Protein AF-K0STN4-F1 (afdb_monomer)

Nearest PDB structures (foldseek):
  3okq-assembly1_A-2  TM=3.190E-01  e=1.806E+00  Saccharomyces cerevisiae

Sequence (347 aa):
MVSERSFIDNVYLEPIDVLTIHPSPPHRRQQRKKELKKNKTSRTKARDAQVAATKSLDEIKSEIAKLERRQNRSIDSTGSALDANDTKKLERLRKELKIVQAEAGKRKLLADQAQLERDRELISAQRTVEGVKQLNESKYSLVERFASVYYDPNLNPFGAPAPGQPRLYFADPDGRTTTMDSNLAIVPLRLRPKFDEERGITNEGTGSMGNKRRWDQREESTHPLFPPPPVPKREKPTSPPPKHESRVEQKAVKEAVKEEKKEIDLSKPPPLPAPSKSVLRAAKRGKKNSMVDIWASQDELVYEQAVGGGSMEGIFEQEATKEEHIPRWKRDRMKKSKQNVVDNGDV

Radius of gyration: 41.84 Å; Cα contacts (8 Å, |Δi|>4): 91; chains: 1; bounding box: 109×97×115 Å

pLDDT: mean 70.88, std 18.54, range [39.38, 98.0]

Mean predicted aligned error: 21.56 Å

Solvent-accessible surface area (backbone atoms only — not comparable to full-atom values): 22743 Å² total; per-residue (Å²): 143,83,85,85,79,84,80,78,83,80,76,79,75,72,81,78,76,74,76,74,75,67,71,53,74,68,56,53,53,52,49,53,52,53,52,52,49,51,52,51,51,49,54,50,50,52,50,52,50,48,48,47,71,72,52,56,73,62,60,48,51,51,51,48,51,51,53,52,54,50,34,53,52,33,38,76,74,70,72,40,78,62,54,77,63,54,51,53,49,47,55,48,46,56,51,51,46,53,50,33,51,54,50,52,49,49,54,48,53,52,51,52,47,54,48,53,52,51,52,51,49,52,57,56,25,62,74,34,75,64,35,40,49,52,52,47,46,69,72,48,36,70,64,58,49,64,65,33,59,54,65,27,66,86,74,24,75,80,62,58,71,58,91,89,58,79,82,71,58,45,65,47,99,85,70,48,74,42,70,63,58,77,86,73,58,90,63,59,81,90,52,42,66,63,56,50,60,77,63,66,72,63,92,69,91,66,83,86,72,79,76,73,56,81,78,79,68,72,68,92,72,86,68,81,82,72,79,79,77,82,76,76,79,80,75,77,82,78,80,81,79,84,82,80,83,80,84,77,87,81,82,85,86,88,81,90,77,91,69,87,78,71,86,73,67,80,90,52,80,80,80,78,78,79,79,51,75,66,56,58,56,50,62,75,62,75,56,91,75,65,73,73,73,61,72,64,62,63,64,58,56,54,48,60,66,74,73,59,87,64,87,76,85,68,85,74,83,69,83,68,77,81,70,75,84,74,55,70,73,60,55,58,51,56,54,55,60,58,57,65,60,68,79,74,73,85,129

InterPro domains:
  IPR019007 Wbp11/ELF5/Saf1, N-terminal domain [PF09429] (22-101)

Organism: Thalassiosira oceanica (NCBI:txid159749)

Secondary structure (DSSP, 8-state):
---------------------PPPHHHHHHHHHHHHHHHHHHHHHHHHHHHHHH--HHHHHHHHHHHHHHHHHHHHHHSPPPPHHHHHHHHHHHHHHHHHHHHHHHHHHHHHHHHHHHHHHHHHHHTSHHHHHHHHHHHS-HHHHHHSTTT-TTT-TT-PPPTTSPPPEEEPTTS-EEE--GGGS---TTTHHHHHHHTT--S----------GGG---------PPPPPPP--PPPP-PPPPP---------------------TTSPPPPPPPPHHHHHHHTTT-TTTTSSSTTTTHHHHHHHHH--------------------HHHHHHHHHHHHTTTTT---

Structure (mmCIF, N/CA/C/O backbone):
data_AF-K0STN4-F1
#
_entry.id   AF-K0STN4-F1
#
loop_
_atom_site.group_PDB
_atom_site.id
_atom_site.type_symbol
_atom_site.label_atom_id
_atom_site.label_alt_id
_atom_site.label_comp_id
_atom_site.label_asym_id
_atom_site.label_entity_id
_atom_site.label_seq_id
_atom_site.pdbx_PDB_ins_code
_atom_site.Cartn_x
_atom_site.Cartn_y
_atom_site.Cartn_z
_atom_site.occupancy
_atom_site.B_iso_or_equiv
_atom_site.auth_seq_id
_atom_site.auth_comp_id
_atom_site.auth_asym_id
_atom_site.auth_atom_id
_atom_site.pdbx_PDB_model_num
ATOM 1 N N . MET A 1 1 ? -57.645 69.162 -22.128 1.00 44.22 1 MET A N 1
ATOM 2 C CA . MET A 1 1 ? -57.220 67.970 -22.892 1.00 44.22 1 MET A CA 1
ATOM 3 C C . MET A 1 1 ? -55.812 68.224 -23.401 1.00 44.22 1 MET A C 1
ATOM 5 O O . MET A 1 1 ? -55.655 68.956 -24.366 1.00 44.22 1 MET A O 1
ATOM 9 N N . VAL A 1 2 ? -54.797 67.713 -22.705 1.00 40.00 2 VAL A N 1
ATOM 10 C CA . VAL A 1 2 ? -53.392 67.784 -23.131 1.00 40.00 2 VAL A CA 1
ATOM 11 C C . VAL A 1 2 ? -52.886 66.348 -23.139 1.00 40.00 2 VAL A C 1
ATOM 13 O O . VAL A 1 2 ? -52.979 65.661 -22.128 1.00 40.00 2 VAL A O 1
ATOM 16 N N . SER A 1 3 ? -52.474 65.879 -24.315 1.00 50.78 3 SER A N 1
ATOM 17 C CA . SER A 1 3 ? -51.982 64.522 -24.543 1.00 50.78 3 SER A CA 1
ATOM 18 C C . SER A 1 3 ? -50.464 64.538 -24.397 1.00 50.78 3 SER A C 1
ATOM 20 O O . SER A 1 3 ? -49.769 65.094 -25.247 1.00 50.78 3 SER A O 1
ATOM 22 N N . GLU A 1 4 ? -49.956 63.948 -23.320 1.00 56.88 4 GLU A N 1
ATOM 23 C CA . GLU A 1 4 ? -48.524 63.759 -23.094 1.00 56.88 4 GLU A CA 1
ATOM 24 C C . GLU A 1 4 ? -47.993 62.677 -24.045 1.00 56.88 4 GLU A C 1
ATOM 26 O O . GLU A 1 4 ? -48.403 61.517 -24.007 1.00 56.88 4 GLU A O 1
ATOM 31 N N . ARG A 1 5 ? -47.097 63.081 -24.950 1.00 56.28 5 ARG A N 1
ATOM 32 C CA . ARG A 1 5 ? -46.297 62.173 -25.775 1.00 56.28 5 ARG A CA 1
ATOM 33 C C . ARG A 1 5 ? -45.123 61.682 -24.933 1.00 56.28 5 ARG A C 1
ATOM 35 O O . ARG A 1 5 ? -44.226 62.457 -24.621 1.00 56.28 5 ARG A O 1
ATOM 42 N N . SER A 1 6 ? -45.127 60.395 -24.602 1.00 62.88 6 SER A N 1
ATOM 43 C CA . SER A 1 6 ? -44.002 59.692 -23.988 1.00 62.88 6 SER A CA 1
ATOM 44 C C . SER A 1 6 ? -42.804 59.669 -24.943 1.00 62.88 6 SER A C 1
ATOM 46 O O . SER A 1 6 ? -42.826 58.991 -25.974 1.00 62.88 6 SER A O 1
ATOM 48 N N . PHE A 1 7 ? -41.775 60.431 -24.589 1.00 57.56 7 PHE A N 1
ATOM 49 C CA . PHE A 1 7 ? -40.460 60.451 -25.217 1.00 57.56 7 PHE A CA 1
ATOM 50 C C . PHE A 1 7 ? -39.696 59.211 -24.727 1.00 57.56 7 PHE A C 1
ATOM 52 O O . PHE A 1 7 ? -39.258 59.154 -23.581 1.00 57.56 7 PHE A O 1
ATOM 59 N N . ILE A 1 8 ? -39.643 58.162 -25.550 1.00 60.78 8 ILE A N 1
ATOM 60 C CA . ILE A 1 8 ? -38.820 56.979 -25.278 1.00 60.78 8 ILE A CA 1
ATOM 61 C C . ILE A 1 8 ? -37.412 57.310 -25.771 1.00 60.78 8 ILE A C 1
ATOM 63 O O . ILE A 1 8 ? -37.149 57.281 -26.974 1.00 60.78 8 ILE A O 1
ATOM 67 N N . ASP A 1 9 ? -36.527 57.644 -24.835 1.00 54.38 9 ASP A N 1
ATOM 68 C CA . ASP A 1 9 ? -35.098 57.801 -25.087 1.00 54.38 9 ASP A CA 1
ATOM 69 C C . ASP A 1 9 ? -34.491 56.446 -25.478 1.00 54.38 9 ASP A C 1
ATOM 71 O O . ASP A 1 9 ? -34.175 55.595 -24.645 1.00 54.38 9 ASP A O 1
ATOM 75 N N . ASN A 1 10 ? -34.330 56.246 -26.787 1.00 54.00 10 ASN A N 1
ATOM 76 C CA . ASN A 1 10 ? -33.494 55.201 -27.368 1.00 54.00 10 ASN A CA 1
ATOM 77 C C . ASN A 1 10 ? -32.020 55.535 -27.096 1.00 54.00 10 ASN A C 1
ATOM 79 O O . ASN A 1 10 ? -31.326 56.117 -27.933 1.00 54.00 10 ASN A O 1
ATOM 83 N N . VAL A 1 11 ? -31.534 55.155 -25.916 1.00 62.97 11 VAL A N 1
ATOM 84 C CA . VAL A 1 11 ? -30.099 55.097 -25.630 1.00 62.97 11 VAL A CA 1
ATOM 85 C C . VAL A 1 11 ? -29.529 53.915 -26.411 1.00 62.97 11 VAL A C 1
ATOM 87 O O . VAL A 1 11 ? -29.607 52.763 -25.985 1.00 62.97 11 VAL A O 1
ATOM 90 N N . TYR A 1 12 ? -28.982 54.206 -27.591 1.00 56.56 12 TYR A N 1
ATOM 91 C CA . TYR A 1 12 ? -28.133 53.282 -28.334 1.00 56.56 12 TYR A CA 1
ATOM 92 C C . TYR A 1 12 ? -26.888 52.983 -27.487 1.00 56.56 12 TYR A C 1
ATOM 94 O O . TYR A 1 12 ? -25.913 53.731 -27.504 1.00 56.56 12 TYR A O 1
ATOM 102 N N . LEU A 1 13 ? -26.929 51.894 -26.716 1.00 61.69 13 LEU A N 1
ATOM 103 C CA . LEU A 1 13 ? -25.718 51.257 -26.214 1.00 61.69 13 LEU A CA 1
ATOM 104 C C . LEU A 1 13 ? -25.002 50.653 -27.419 1.00 61.69 13 LEU A C 1
ATOM 106 O O . LEU A 1 13 ? -25.392 49.593 -27.912 1.00 61.69 13 LEU A O 1
ATOM 110 N N . GLU A 1 14 ? -23.972 51.341 -27.912 1.00 63.69 14 GLU A N 1
ATOM 111 C CA . GLU A 1 14 ? -23.044 50.718 -28.846 1.00 63.69 14 GLU A CA 1
ATOM 112 C C . GLU A 1 14 ? -22.483 49.443 -28.198 1.00 63.69 14 GLU A C 1
ATOM 114 O O . GLU A 1 14 ? -22.073 49.474 -27.028 1.00 63.69 14 GLU A O 1
ATOM 119 N N . PRO A 1 15 ? -22.492 48.300 -28.907 1.00 67.19 15 PRO A N 1
ATOM 120 C CA . PRO A 1 15 ? -21.856 47.099 -28.411 1.00 67.19 15 PRO A CA 1
ATOM 121 C C . PRO A 1 15 ? -20.372 47.416 -28.265 1.00 67.19 15 PRO A C 1
ATOM 123 O O . PRO A 1 15 ? -19.661 47.600 -29.248 1.00 67.19 15 PRO A O 1
ATOM 126 N N . ILE A 1 16 ? -19.915 47.516 -27.017 1.00 62.41 16 ILE A N 1
ATOM 127 C CA . ILE A 1 16 ? -18.497 47.542 -26.694 1.00 62.41 16 ILE A CA 1
ATOM 128 C C . ILE A 1 16 ? -17.944 46.254 -27.289 1.00 62.41 16 ILE A C 1
ATOM 130 O O . ILE A 1 16 ? -18.170 45.172 -26.742 1.00 62.41 16 ILE A O 1
ATOM 134 N N . ASP A 1 17 ? -17.276 46.366 -28.435 1.00 57.97 17 ASP A N 1
ATOM 135 C CA . ASP A 1 17 ? -16.496 45.291 -29.017 1.00 57.97 17 ASP A CA 1
ATOM 136 C C . ASP A 1 17 ? -15.448 44.933 -27.973 1.00 57.97 17 ASP A C 1
ATOM 138 O O . ASP A 1 17 ? -14.405 45.578 -27.838 1.00 57.97 17 ASP A O 1
ATOM 142 N N . VAL A 1 18 ? -15.777 43.928 -27.159 1.00 61.47 18 VAL A N 1
ATOM 143 C CA . VAL A 1 18 ? -14.870 43.302 -26.213 1.00 61.47 18 VAL A CA 1
ATOM 144 C C . VAL A 1 18 ? -13.769 42.724 -27.083 1.00 61.47 18 VAL A C 1
ATOM 146 O O . VAL A 1 18 ? -13.878 41.598 -27.575 1.00 61.47 18 VAL A O 1
ATOM 149 N N . LEU A 1 19 ? -12.737 43.541 -27.324 1.00 56.62 19 LEU A N 1
ATOM 150 C CA . LEU A 1 19 ? -11.472 43.164 -27.924 1.00 56.62 19 LEU A CA 1
ATOM 151 C C . LEU A 1 19 ? -11.040 41.929 -27.163 1.00 56.62 19 LEU A C 1
ATOM 153 O O . LEU A 1 19 ? -10.543 41.988 -26.040 1.00 56.62 19 LEU A O 1
ATOM 157 N N . THR A 1 20 ? -11.344 40.781 -27.751 1.00 62.50 20 THR A N 1
ATOM 158 C CA . THR A 1 20 ? -11.053 39.488 -27.177 1.00 62.50 20 THR A CA 1
ATOM 159 C C . THR A 1 20 ? -9.556 39.383 -27.335 1.00 62.50 20 THR A C 1
ATOM 161 O O . THR A 1 20 ? -9.072 38.978 -28.390 1.00 62.50 20 THR A O 1
ATOM 164 N N . ILE A 1 21 ? -8.820 39.873 -26.332 1.00 64.06 21 ILE A N 1
ATOM 165 C CA . ILE A 1 21 ? -7.363 39.886 -26.298 1.00 64.06 21 ILE A CA 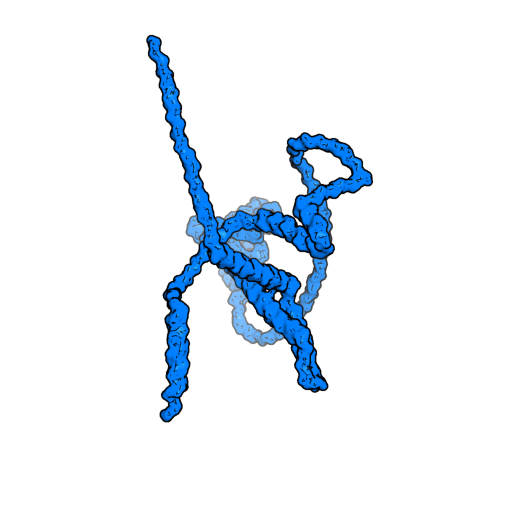1
ATOM 166 C C . ILE A 1 21 ? -6.953 38.427 -26.391 1.00 64.06 21 ILE A C 1
ATOM 168 O O . ILE A 1 21 ? -6.916 37.686 -25.408 1.00 64.06 21 ILE A O 1
ATOM 172 N N . HIS A 1 22 ? -6.726 37.973 -27.619 1.00 69.38 22 HIS A N 1
ATOM 173 C CA . HIS A 1 22 ? -6.305 36.624 -27.882 1.00 69.38 22 HIS A CA 1
ATOM 174 C C . HIS A 1 22 ? -4.972 36.468 -27.161 1.00 69.38 22 HIS A C 1
ATOM 176 O O . HIS A 1 22 ? -4.024 37.179 -27.505 1.00 69.38 22 HIS A O 1
ATOM 182 N N . PRO A 1 23 ? -4.877 35.573 -26.156 1.00 71.44 23 PRO A N 1
ATOM 183 C CA . PRO A 1 23 ? -3.662 35.449 -25.374 1.00 71.44 23 PRO A CA 1
ATOM 184 C C . PRO A 1 23 ? -2.523 35.217 -26.348 1.00 71.44 23 PRO A C 1
ATOM 186 O O . PRO A 1 23 ? -2.647 34.358 -27.237 1.00 71.44 23 PRO A O 1
ATOM 189 N N . SER A 1 24 ? -1.477 36.034 -26.208 1.00 74.38 24 SER A N 1
ATOM 190 C CA . SER A 1 24 ? -0.404 36.117 -27.188 1.00 74.38 24 SER A CA 1
ATOM 191 C C . SER A 1 24 ? 0.088 34.702 -27.536 1.00 74.38 24 SER A C 1
ATOM 193 O O . SER A 1 24 ? 0.157 33.830 -26.658 1.00 74.38 24 SER A O 1
ATOM 195 N N . PRO A 1 25 ? 0.421 34.415 -28.807 1.00 82.12 25 PRO A N 1
ATOM 196 C CA . PRO A 1 25 ? 0.903 33.102 -29.235 1.00 82.12 25 PRO A CA 1
ATOM 197 C C . PRO A 1 25 ? 1.933 32.421 -28.302 1.00 82.12 25 PRO A C 1
ATOM 199 O O . PRO A 1 25 ? 1.829 31.200 -28.118 1.00 82.12 25 PRO A O 1
ATOM 202 N N . PRO A 1 26 ? 2.888 33.129 -27.652 1.00 84.69 26 PRO A N 1
ATOM 203 C CA . PRO A 1 26 ? 3.772 32.503 -26.666 1.00 84.69 26 PRO A CA 1
ATOM 204 C C . PRO A 1 26 ? 3.050 32.022 -25.395 1.00 84.69 26 PRO A C 1
ATOM 206 O O . PRO A 1 26 ? 3.374 30.936 -24.908 1.00 84.69 26 PRO A O 1
ATOM 209 N N . HIS A 1 27 ? 2.046 32.746 -24.889 1.00 87.81 27 HIS A N 1
ATOM 210 C CA . HIS A 1 27 ? 1.271 32.342 -23.710 1.00 87.81 27 HIS A CA 1
ATOM 211 C C . HIS A 1 27 ? 0.526 31.020 -23.955 1.00 87.81 27 HIS A C 1
ATOM 213 O O . HIS A 1 27 ? 0.599 30.095 -23.145 1.00 87.81 27 HIS A O 1
ATOM 219 N N . ARG A 1 28 ? -0.078 30.856 -25.142 1.00 88.44 28 ARG A N 1
ATOM 220 C CA . ARG A 1 28 ? -0.745 29.600 -25.539 1.00 88.44 28 ARG A CA 1
ATOM 221 C C . ARG A 1 28 ? 0.222 28.416 -25.603 1.00 88.44 28 ARG A C 1
ATOM 223 O O . ARG A 1 28 ? -0.109 27.316 -25.163 1.00 88.44 28 ARG A O 1
ATOM 230 N N . ARG A 1 29 ? 1.439 28.616 -26.126 1.00 90.56 29 ARG A N 1
ATOM 231 C CA . ARG A 1 29 ? 2.474 27.562 -26.166 1.00 90.56 29 ARG A CA 1
ATOM 232 C C . ARG A 1 29 ? 2.922 27.159 -24.761 1.00 90.56 29 ARG A C 1
ATOM 234 O O . ARG A 1 29 ? 3.089 25.969 -24.490 1.00 90.56 29 ARG A O 1
ATOM 241 N N . GLN A 1 30 ? 3.093 28.128 -23.861 1.00 92.62 30 GLN A N 1
ATOM 242 C CA . GLN A 1 30 ? 3.439 27.859 -22.465 1.00 92.62 30 GLN A CA 1
ATOM 243 C C . GLN A 1 30 ? 2.327 27.095 -21.744 1.00 92.62 30 GLN A C 1
ATOM 245 O O . GLN A 1 30 ? 2.618 26.121 -21.048 1.00 92.62 30 GLN A O 1
ATOM 250 N N . GLN A 1 31 ? 1.068 27.478 -21.958 1.00 93.19 31 GLN A N 1
ATOM 251 C CA . GLN A 1 31 ? -0.088 26.783 -21.399 1.00 93.19 31 GLN A CA 1
ATOM 252 C C . GLN A 1 31 ? -0.164 25.331 -21.890 1.00 93.19 31 GLN A C 1
ATOM 254 O O . GLN A 1 31 ? -0.167 24.420 -21.065 1.00 93.19 31 GLN A O 1
ATOM 259 N N . ARG A 1 32 ? -0.055 25.089 -23.204 1.00 94.62 32 ARG A N 1
ATOM 260 C CA . ARG A 1 32 ? -0.010 23.725 -23.767 1.00 94.62 32 ARG A CA 1
ATOM 261 C C . ARG A 1 32 ? 1.122 22.884 -23.183 1.00 94.62 32 ARG A C 1
ATOM 263 O O . ARG A 1 32 ? 0.945 21.702 -22.907 1.00 94.62 32 ARG A O 1
ATOM 270 N N . LYS A 1 33 ? 2.300 23.476 -22.959 1.00 97.31 33 LYS A N 1
ATOM 271 C CA . LYS A 1 33 ? 3.428 22.774 -22.327 1.00 97.31 33 LYS A CA 1
ATOM 272 C C . LYS A 1 33 ? 3.129 22.415 -20.868 1.00 97.31 33 LYS A C 1
ATOM 274 O O . LYS A 1 33 ? 3.535 21.342 -20.425 1.00 97.31 33 LYS A O 1
ATOM 279 N N . LYS A 1 34 ? 2.446 23.289 -20.121 1.00 96.88 34 LYS A N 1
ATOM 280 C CA . LYS A 1 34 ? 1.995 23.008 -18.747 1.00 96.88 34 LYS A CA 1
ATOM 281 C C . LYS A 1 34 ? 0.956 21.884 -18.739 1.00 96.88 34 LYS A C 1
ATOM 283 O O . LYS A 1 34 ? 1.127 20.930 -17.989 1.00 96.88 34 LYS A O 1
ATOM 288 N N . GLU A 1 35 ? -0.047 21.949 -19.607 1.00 95.50 35 GLU A N 1
ATOM 289 C CA . GLU A 1 35 ? -1.085 20.918 -19.757 1.00 95.50 35 GLU A CA 1
ATOM 290 C C . GLU A 1 35 ? -0.486 19.562 -20.150 1.00 95.50 35 GLU A C 1
ATOM 292 O O . GLU A 1 35 ? -0.759 18.552 -19.508 1.00 95.50 35 GLU A O 1
ATOM 297 N N . LEU A 1 36 ? 0.434 19.528 -21.118 1.00 96.62 36 LEU A N 1
ATOM 298 C CA . LEU A 1 36 ? 1.095 18.292 -21.540 1.00 96.62 36 LEU A CA 1
ATOM 299 C C . LEU A 1 36 ? 1.952 17.676 -20.424 1.00 96.62 36 LEU A C 1
ATOM 301 O O . LEU A 1 36 ? 1.985 16.455 -20.271 1.00 96.62 36 LEU A O 1
ATOM 305 N N . LYS A 1 37 ? 2.615 18.506 -19.608 1.00 97.56 37 LYS A N 1
ATOM 306 C CA . LYS A 1 37 ? 3.327 18.038 -18.409 1.00 97.56 37 LYS A CA 1
ATOM 307 C C . LYS A 1 37 ? 2.363 17.460 -17.377 1.00 97.56 37 LYS A C 1
ATOM 309 O O . LYS A 1 37 ? 2.624 16.358 -16.904 1.00 97.56 37 LYS A O 1
ATOM 314 N N . LYS A 1 38 ? 1.258 18.156 -17.079 1.00 97.94 38 LYS A N 1
ATOM 315 C CA . LYS A 1 38 ? 0.209 17.677 -16.162 1.00 97.94 38 LYS A CA 1
ATOM 316 C C . LYS A 1 38 ? -0.342 16.324 -16.619 1.00 97.94 38 LYS A C 1
ATOM 318 O O . LYS A 1 38 ? -0.335 15.375 -15.839 1.00 97.94 38 LYS A O 1
ATOM 323 N N . ASN A 1 39 ? -0.682 16.191 -17.900 1.00 97.00 39 ASN A N 1
ATOM 324 C CA . ASN A 1 39 ? -1.184 14.943 -18.478 1.00 97.00 39 ASN A CA 1
ATOM 325 C C . ASN A 1 39 ? -0.150 13.817 -18.404 1.00 97.00 39 ASN A C 1
ATOM 327 O O . ASN A 1 39 ? -0.486 12.694 -18.039 1.00 97.00 39 ASN A O 1
ATOM 331 N N . LYS A 1 40 ? 1.128 14.101 -18.687 1.00 98.00 40 LYS A N 1
ATOM 332 C CA . LYS A 1 40 ? 2.198 13.105 -18.546 1.00 98.00 40 LYS A CA 1
ATOM 333 C C . LYS A 1 40 ? 2.352 12.647 -17.095 1.00 98.00 40 LYS A C 1
ATOM 335 O O . LYS A 1 40 ? 2.449 11.449 -16.858 1.00 98.00 40 LYS A O 1
ATOM 340 N N . THR A 1 41 ? 2.345 13.573 -16.134 1.00 96.50 41 THR A N 1
ATOM 341 C CA . THR A 1 41 ? 2.425 13.224 -14.708 1.00 96.50 41 THR A CA 1
ATOM 342 C C . THR A 1 41 ? 1.200 12.454 -14.233 1.00 96.50 41 THR A C 1
ATOM 344 O O . THR A 1 41 ? 1.369 11.484 -13.506 1.00 96.50 41 THR A O 1
ATOM 347 N N . SER A 1 42 ? -0.002 12.825 -14.684 1.00 96.94 42 SER A N 1
ATOM 348 C CA . SER A 1 42 ? -1.243 12.113 -14.363 1.00 96.94 42 SER A CA 1
ATOM 349 C C . SER A 1 42 ? -1.199 10.675 -14.885 1.00 96.94 42 SER A C 1
ATOM 351 O O . SER A 1 42 ? -1.346 9.736 -14.112 1.00 96.94 42 SER A O 1
ATOM 353 N N . ARG A 1 43 ? -0.831 10.477 -16.158 1.00 96.56 43 ARG A N 1
ATOM 354 C CA . ARG A 1 43 ? -0.679 9.135 -16.750 1.00 96.56 43 ARG A CA 1
ATOM 355 C C . ARG A 1 43 ? 0.363 8.280 -16.034 1.00 96.56 43 ARG A C 1
ATOM 357 O O . ARG A 1 43 ? 0.182 7.074 -15.909 1.00 96.56 43 ARG A O 1
ATOM 364 N N . THR A 1 44 ? 1.475 8.874 -15.599 1.00 95.75 44 THR A N 1
ATOM 365 C CA . THR A 1 44 ? 2.476 8.145 -14.808 1.00 95.75 44 THR A CA 1
ATOM 366 C C . THR A 1 44 ? 1.920 7.762 -13.441 1.00 95.75 44 THR A C 1
ATOM 368 O O . THR A 1 44 ? 2.010 6.595 -13.087 1.00 95.75 44 THR A O 1
ATOM 371 N N . LYS A 1 45 ? 1.263 8.685 -12.729 1.00 96.00 45 LYS A N 1
ATOM 372 C CA . LYS A 1 45 ? 0.621 8.396 -11.439 1.00 96.00 45 LYS A CA 1
ATOM 373 C C . LYS A 1 45 ? -0.442 7.302 -11.548 1.00 96.00 45 LYS A C 1
ATOM 375 O O . LYS A 1 45 ? -0.443 6.400 -10.725 1.00 96.00 45 LYS A O 1
ATOM 380 N N . ALA A 1 46 ? -1.297 7.352 -12.569 1.00 96.75 46 ALA A N 1
ATOM 381 C CA . ALA A 1 46 ? -2.322 6.336 -12.806 1.00 96.75 46 ALA A CA 1
ATOM 382 C C . ALA A 1 46 ? -1.700 4.951 -13.041 1.00 96.75 46 ALA A C 1
ATOM 384 O O . ALA A 1 46 ? -2.122 3.966 -12.442 1.00 96.75 46 ALA A O 1
ATOM 385 N N . ARG A 1 47 ? -0.630 4.882 -13.846 1.00 96.44 47 ARG A N 1
ATOM 386 C CA . ARG A 1 47 ? 0.120 3.637 -14.056 1.00 96.44 47 ARG A CA 1
ATOM 387 C C . ARG A 1 47 ? 0.751 3.124 -12.761 1.00 96.44 47 ARG A C 1
ATOM 389 O O . ARG A 1 47 ? 0.677 1.932 -12.486 1.00 96.44 47 ARG A O 1
ATOM 396 N N . ASP A 1 48 ? 1.370 4.005 -11.983 1.00 95.81 48 ASP A N 1
ATOM 397 C CA . ASP A 1 48 ? 2.031 3.641 -10.728 1.00 95.81 48 ASP A CA 1
ATOM 398 C C . ASP A 1 48 ? 1.006 3.154 -9.687 1.00 95.81 48 ASP A C 1
ATOM 400 O O . ASP A 1 48 ? 1.238 2.148 -9.019 1.00 95.81 48 ASP A O 1
ATOM 404 N N . ALA A 1 49 ? -0.163 3.797 -9.616 1.00 94.06 49 ALA A N 1
ATOM 405 C CA . ALA A 1 49 ? -1.287 3.361 -8.790 1.00 94.06 49 ALA A CA 1
ATOM 406 C C . ALA A 1 49 ? -1.808 1.982 -9.219 1.00 94.06 49 ALA A C 1
ATOM 408 O O . ALA A 1 49 ? -2.016 1.113 -8.376 1.00 94.06 49 ALA A O 1
ATOM 409 N N . GLN A 1 50 ? -1.943 1.737 -10.526 1.00 96.69 50 GLN A N 1
ATOM 410 C CA . GLN A 1 50 ? -2.334 0.427 -11.046 1.00 96.69 50 GLN A CA 1
ATOM 411 C C . GLN A 1 50 ? -1.308 -0.657 -10.685 1.00 96.69 50 GLN A C 1
ATOM 413 O O . GLN A 1 50 ? -1.691 -1.753 -10.276 1.00 96.69 50 GLN A O 1
ATOM 418 N N . VAL A 1 51 ? -0.007 -0.365 -10.784 1.00 96.19 51 VAL A N 1
ATOM 419 C CA . VAL A 1 51 ? 1.058 -1.285 -10.349 1.00 96.19 51 VAL A CA 1
ATOM 420 C C . VAL A 1 51 ? 0.942 -1.582 -8.852 1.00 96.19 51 VAL A C 1
ATOM 422 O O . VAL A 1 51 ? 1.010 -2.746 -8.468 1.00 96.19 51 VAL A O 1
ATOM 425 N N . ALA A 1 52 ? 0.711 -0.565 -8.020 1.00 94.56 52 ALA A N 1
ATOM 426 C CA . ALA A 1 52 ? 0.548 -0.728 -6.574 1.00 94.56 52 ALA A CA 1
ATOM 427 C C . ALA A 1 52 ? -0.747 -1.446 -6.156 1.00 94.56 52 ALA A C 1
ATOM 429 O O . ALA A 1 52 ? -0.827 -1.982 -5.049 1.00 94.56 52 ALA A O 1
ATOM 430 N N . ALA A 1 53 ? -1.771 -1.439 -7.009 1.00 93.25 53 ALA A N 1
ATOM 431 C CA . ALA A 1 53 ? -3.018 -2.159 -6.778 1.00 93.25 53 ALA A CA 1
ATOM 432 C C . ALA A 1 53 ? -2.935 -3.627 -7.217 1.00 93.25 53 ALA A C 1
ATOM 434 O O . ALA A 1 53 ? -3.473 -4.498 -6.543 1.00 93.25 53 ALA A O 1
ATOM 435 N N . THR A 1 54 ? -2.271 -3.899 -8.342 1.00 95.19 54 THR A N 1
ATOM 436 C CA . THR A 1 54 ? -2.303 -5.220 -8.991 1.00 95.19 54 THR A CA 1
ATOM 437 C C . THR A 1 54 ? -1.171 -6.148 -8.576 1.00 95.19 54 THR A C 1
ATOM 439 O O . THR A 1 54 ? -1.368 -7.357 -8.589 1.00 95.19 54 THR A O 1
ATOM 442 N N . LYS A 1 55 ? 0.009 -5.618 -8.231 1.00 95.62 55 LYS A N 1
ATOM 443 C CA . LYS A 1 55 ? 1.187 -6.435 -7.915 1.00 95.62 55 LYS A CA 1
ATOM 444 C C . LYS A 1 55 ? 1.449 -6.482 -6.422 1.00 95.62 55 LYS A C 1
ATOM 446 O O . LYS A 1 55 ? 1.481 -5.444 -5.757 1.00 95.62 55 LYS A O 1
ATOM 451 N N . SER A 1 56 ? 1.726 -7.678 -5.910 1.00 95.56 56 SER A N 1
ATOM 452 C CA . SER A 1 56 ? 2.157 -7.840 -4.524 1.00 95.56 56 SER A CA 1
ATOM 453 C C . SER A 1 56 ? 3.660 -7.581 -4.358 1.00 95.56 56 SER A C 1
ATOM 455 O O . SER A 1 56 ? 4.469 -7.715 -5.282 1.00 95.56 56 SER A O 1
ATOM 457 N N . LEU A 1 57 ? 4.050 -7.185 -3.144 1.00 95.06 57 LEU A N 1
ATOM 458 C CA . LEU A 1 57 ? 5.445 -6.905 -2.792 1.00 95.06 57 LEU A CA 1
ATOM 459 C C . LEU A 1 57 ? 6.330 -8.155 -2.946 1.00 95.06 57 LEU A C 1
ATOM 461 O O . LEU A 1 57 ? 7.482 -8.055 -3.375 1.00 95.06 57 LEU A O 1
ATOM 465 N N . ASP A 1 58 ? 5.777 -9.325 -2.631 1.00 96.56 58 ASP A N 1
ATOM 466 C CA . ASP A 1 58 ? 6.492 -10.599 -2.655 1.00 96.56 58 ASP A CA 1
ATOM 467 C C . ASP A 1 58 ? 6.654 -11.141 -4.076 1.00 96.56 58 ASP A C 1
ATOM 469 O O . ASP A 1 58 ? 7.728 -11.640 -4.414 1.00 96.56 58 ASP A O 1
ATOM 473 N N . GLU A 1 59 ? 5.662 -10.952 -4.953 1.00 96.62 59 GLU A N 1
ATOM 474 C CA . GLU A 1 59 ? 5.791 -11.267 -6.381 1.00 96.62 59 GLU A CA 1
ATOM 475 C C . GLU A 1 59 ? 6.963 -10.513 -7.011 1.00 96.62 59 GLU A C 1
ATOM 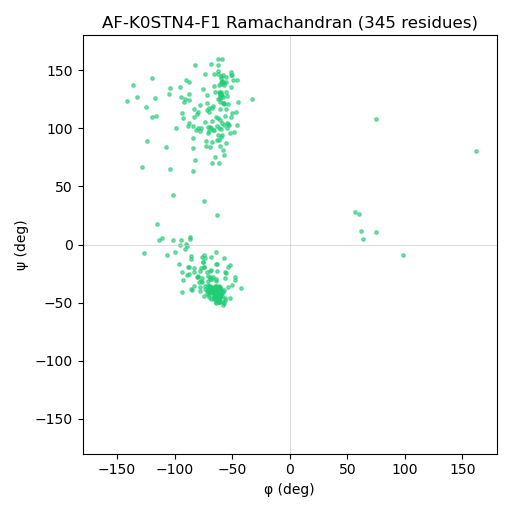477 O O . GLU A 1 59 ? 7.835 -11.130 -7.628 1.00 96.62 59 GLU A O 1
ATOM 482 N N . ILE A 1 60 ? 7.036 -9.192 -6.804 1.00 96.94 60 ILE A N 1
ATOM 483 C CA . ILE A 1 60 ? 8.100 -8.357 -7.378 1.00 96.94 60 ILE A CA 1
ATOM 484 C C . ILE A 1 60 ? 9.469 -8.771 -6.827 1.00 96.94 60 ILE A C 1
ATOM 486 O O . ILE A 1 60 ? 10.419 -8.920 -7.597 1.00 96.94 60 ILE A O 1
ATOM 490 N N . LYS A 1 61 ? 9.580 -9.005 -5.512 1.00 97.81 61 LYS A N 1
ATOM 491 C CA . LYS A 1 61 ? 10.823 -9.489 -4.888 1.00 97.81 61 LYS A CA 1
ATOM 492 C C . LYS A 1 61 ? 11.244 -10.852 -5.428 1.00 97.81 61 LYS A C 1
ATOM 494 O O . LYS A 1 61 ? 12.422 -11.052 -5.712 1.00 97.81 61 LYS A O 1
ATOM 499 N N . SER A 1 62 ? 10.297 -11.774 -5.589 1.00 97.94 62 SER A N 1
ATOM 500 C CA . SER A 1 62 ? 10.579 -13.112 -6.109 1.00 97.94 62 SER A CA 1
ATOM 501 C C . SER A 1 62 ? 11.095 -13.060 -7.549 1.00 97.94 62 SER A C 1
ATOM 503 O O . SER A 1 62 ? 12.031 -13.779 -7.893 1.00 97.94 62 SER A O 1
ATOM 505 N N . GLU A 1 63 ? 10.546 -12.170 -8.377 1.00 97.12 63 GLU A N 1
ATOM 506 C CA . GLU A 1 63 ? 10.961 -12.008 -9.768 1.00 97.12 63 GLU A CA 1
ATOM 507 C C . GLU A 1 63 ? 12.337 -11.340 -9.879 1.00 97.12 63 GLU A C 1
ATOM 509 O O . GLU A 1 63 ? 13.172 -11.784 -10.668 1.00 97.12 63 GLU A O 1
ATOM 514 N N . ILE A 1 64 ? 12.615 -10.331 -9.044 1.00 97.50 64 ILE A N 1
ATOM 515 C CA . ILE A 1 64 ? 13.959 -9.744 -8.926 1.00 97.50 64 ILE A CA 1
ATOM 516 C C . ILE A 1 64 ? 14.963 -10.827 -8.530 1.00 97.50 64 ILE A C 1
ATOM 518 O O . ILE A 1 64 ? 15.968 -10.997 -9.215 1.00 97.50 64 ILE A O 1
ATOM 522 N N . ALA A 1 65 ? 14.658 -11.622 -7.502 1.00 97.94 65 ALA A N 1
ATOM 523 C CA . ALA A 1 65 ? 15.540 -12.694 -7.052 1.00 97.94 65 ALA A CA 1
ATOM 524 C C . ALA A 1 65 ? 15.796 -13.743 -8.149 1.00 97.94 65 ALA A C 1
ATOM 526 O O . ALA A 1 65 ? 16.908 -14.254 -8.267 1.00 97.94 65 ALA A O 1
ATOM 527 N N . LYS A 1 66 ? 14.801 -14.064 -8.988 1.00 97.25 66 LYS A N 1
ATOM 528 C CA . LYS A 1 66 ? 14.991 -14.960 -10.143 1.00 97.25 66 LYS A CA 1
ATOM 529 C C . LYS A 1 66 ? 15.942 -14.363 -11.181 1.00 97.25 66 LYS A C 1
ATOM 531 O O . LYS A 1 66 ? 16.829 -15.078 -11.649 1.00 97.25 66 LYS A O 1
ATOM 536 N N . LEU A 1 67 ? 15.776 -13.085 -11.531 1.00 96.38 67 LEU A N 1
ATOM 537 C CA . LEU A 1 67 ? 16.645 -12.405 -12.499 1.00 96.38 67 LEU A CA 1
ATOM 538 C C . LEU A 1 67 ? 18.068 -12.236 -11.965 1.00 96.38 67 LEU A C 1
ATOM 540 O O . LEU A 1 67 ? 19.013 -12.477 -12.704 1.00 96.38 67 LEU A O 1
ATOM 544 N N . GLU A 1 68 ? 18.233 -11.921 -10.683 1.00 95.50 68 GLU A N 1
ATOM 545 C CA . GLU A 1 68 ? 19.548 -11.817 -10.039 1.00 95.50 68 GLU A CA 1
ATOM 546 C C . GLU A 1 68 ? 20.237 -13.189 -9.947 1.00 95.50 68 GLU A C 1
ATOM 548 O O . GLU A 1 68 ? 21.416 -13.320 -10.261 1.00 95.50 68 GLU A O 1
ATOM 553 N N . ARG A 1 69 ? 19.501 -14.271 -9.655 1.00 95.88 69 ARG A N 1
ATOM 554 C CA . ARG A 1 69 ? 20.051 -15.640 -9.742 1.00 95.88 69 ARG A CA 1
ATOM 555 C C . ARG A 1 69 ? 20.443 -16.028 -11.165 1.00 95.88 69 ARG A C 1
ATOM 557 O O . ARG A 1 69 ? 21.386 -16.792 -11.356 1.00 95.88 69 ARG A O 1
ATOM 564 N N . ARG A 1 70 ? 19.693 -15.579 -12.176 1.00 93.94 70 ARG A N 1
ATOM 565 C CA . ARG A 1 70 ? 20.058 -15.790 -13.585 1.00 93.94 70 ARG A CA 1
ATOM 566 C C . ARG A 1 70 ? 21.301 -14.978 -13.944 1.00 93.94 70 ARG A C 1
ATOM 568 O O . ARG A 1 70 ? 22.175 -15.520 -14.606 1.00 93.94 70 ARG A O 1
ATOM 575 N N . GLN A 1 71 ? 21.401 -13.743 -13.457 1.00 94.31 71 GLN A N 1
ATOM 576 C CA . GLN A 1 71 ? 22.567 -12.883 -13.627 1.00 94.31 71 GLN A CA 1
ATOM 577 C C . GLN A 1 71 ? 23.827 -13.537 -13.075 1.00 94.31 71 GLN A C 1
ATOM 579 O O . GLN A 1 71 ? 24.796 -13.672 -13.810 1.00 94.31 71 GLN A O 1
ATOM 584 N N . ASN A 1 72 ? 23.787 -14.002 -11.827 1.00 93.06 72 ASN A N 1
ATOM 585 C CA . ASN A 1 72 ? 24.944 -14.626 -11.189 1.00 93.06 72 ASN A CA 1
ATOM 586 C C . ASN A 1 72 ? 25.377 -15.885 -11.951 1.00 93.06 72 ASN A C 1
ATOM 588 O O . ASN A 1 72 ? 26.533 -16.001 -12.332 1.00 93.06 72 ASN A O 1
ATOM 592 N N . ARG A 1 73 ? 24.425 -16.754 -12.323 1.00 93.06 73 ARG A N 1
ATOM 593 C CA . ARG A 1 73 ? 24.724 -17.935 -13.152 1.00 93.06 73 ARG A CA 1
ATOM 594 C C . ARG A 1 73 ? 25.296 -17.580 -14.527 1.00 93.06 73 ARG A C 1
ATOM 596 O O . ARG A 1 73 ? 26.145 -18.308 -15.030 1.00 93.06 73 ARG A O 1
ATOM 603 N N . SER A 1 74 ? 24.830 -16.498 -15.150 1.00 92.06 74 SER A N 1
ATOM 604 C CA . SER A 1 74 ? 25.345 -16.024 -16.444 1.00 92.06 74 SER A CA 1
ATOM 605 C C . SER A 1 74 ? 26.795 -15.560 -16.326 1.00 92.06 74 SER A C 1
ATOM 607 O O . SER A 1 74 ? 27.632 -15.949 -17.139 1.00 92.06 74 SER A O 1
ATOM 609 N N . ILE A 1 75 ? 27.092 -14.791 -15.275 1.00 92.12 75 ILE A N 1
ATOM 610 C CA . ILE A 1 75 ? 28.437 -14.295 -14.976 1.00 92.12 75 ILE A CA 1
ATOM 611 C C . ILE A 1 75 ? 29.384 -15.472 -14.722 1.00 92.12 75 ILE A C 1
ATOM 613 O O . ILE A 1 75 ? 30.442 -15.525 -15.339 1.00 92.12 75 ILE A O 1
ATOM 617 N N . ASP A 1 76 ? 28.975 -16.448 -13.910 1.00 91.75 76 ASP A N 1
ATOM 618 C CA . ASP A 1 76 ? 29.817 -17.602 -13.570 1.00 91.75 76 ASP A CA 1
ATOM 619 C C . ASP A 1 76 ? 30.055 -18.539 -14.768 1.00 91.75 76 ASP A C 1
ATOM 621 O O . ASP A 1 76 ? 31.134 -19.107 -14.910 1.00 91.75 76 ASP A O 1
ATOM 625 N N . SER A 1 77 ? 29.052 -18.720 -15.637 1.00 90.88 77 SER A N 1
ATOM 626 C CA . SER A 1 77 ? 29.130 -19.681 -16.752 1.00 90.88 77 SER A CA 1
ATOM 627 C C . SER A 1 77 ? 29.792 -19.133 -18.012 1.00 90.88 77 SER A C 1
ATOM 629 O O . SER A 1 77 ? 30.492 -19.868 -18.702 1.00 90.88 77 SER A O 1
ATOM 631 N N . THR A 1 78 ? 29.547 -17.868 -18.349 1.00 86.50 78 THR A N 1
ATOM 632 C CA . THR A 1 78 ? 29.963 -17.287 -19.638 1.00 86.50 78 THR A CA 1
ATOM 633 C C . THR A 1 78 ? 30.783 -16.013 -19.490 1.00 86.50 78 THR A C 1
ATOM 635 O O . THR A 1 78 ? 31.249 -15.480 -20.493 1.00 86.50 78 THR A O 1
ATOM 638 N N . GLY A 1 79 ? 30.925 -15.473 -18.273 1.00 89.00 79 GLY A N 1
ATOM 639 C CA . GLY A 1 79 ? 31.476 -14.132 -18.056 1.00 89.00 79 GLY A CA 1
ATOM 640 C C . GLY A 1 79 ? 30.625 -13.014 -18.673 1.00 89.00 79 GLY A C 1
ATOM 641 O O . GLY A 1 79 ? 31.028 -11.853 -18.649 1.00 89.00 79 GLY A O 1
ATOM 642 N N . SER A 1 80 ? 29.455 -13.343 -19.235 1.00 84.44 80 SER A N 1
ATOM 643 C CA . SER A 1 80 ? 28.603 -12.403 -19.953 1.00 84.44 80 SER A CA 1
ATOM 644 C C . SER A 1 80 ? 27.527 -11.837 -19.034 1.00 84.44 80 SER A C 1
ATOM 646 O O . SER A 1 80 ? 26.868 -12.560 -18.274 1.00 84.44 80 SER A O 1
ATOM 648 N N . ALA A 1 81 ? 27.337 -10.521 -19.119 1.00 84.44 81 ALA A N 1
ATOM 649 C CA . ALA A 1 81 ? 26.257 -9.827 -18.435 1.00 84.44 81 ALA A CA 1
ATOM 650 C C . ALA A 1 81 ? 24.882 -10.309 -18.935 1.00 84.44 81 ALA A C 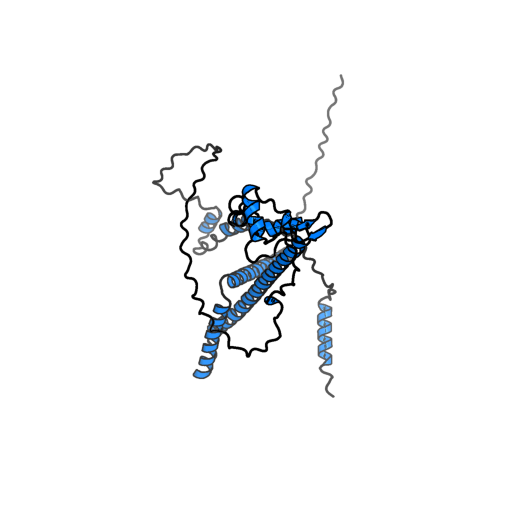1
ATOM 652 O O . ALA A 1 81 ? 24.756 -10.851 -20.032 1.00 84.44 81 ALA A O 1
ATOM 653 N N . LEU A 1 82 ? 23.841 -10.081 -18.125 1.00 86.69 82 LEU A N 1
ATOM 654 C CA . LEU A 1 82 ? 22.454 -10.331 -18.528 1.00 86.69 82 LEU A CA 1
ATOM 655 C C . LEU A 1 82 ? 22.133 -9.676 -19.878 1.00 86.69 82 LEU A C 1
ATOM 657 O O . LEU A 1 82 ? 22.585 -8.564 -20.164 1.00 86.69 82 LEU A O 1
ATOM 661 N N . ASP A 1 83 ? 21.240 -10.317 -20.631 1.00 92.06 83 ASP A N 1
ATOM 662 C CA . ASP A 1 83 ? 20.672 -9.755 -21.851 1.00 92.06 83 ASP A CA 1
ATOM 663 C C . ASP A 1 83 ? 20.132 -8.335 -21.612 1.00 92.06 83 ASP A C 1
ATOM 665 O O . ASP A 1 83 ? 19.548 -8.025 -20.568 1.00 92.06 83 ASP A O 1
ATOM 669 N N . ALA A 1 84 ? 20.236 -7.467 -22.623 1.00 94.00 84 ALA A N 1
ATOM 670 C CA . ALA A 1 84 ? 19.742 -6.088 -22.551 1.00 94.00 84 ALA A CA 1
ATOM 671 C C . ALA A 1 84 ? 18.240 -5.986 -22.201 1.00 94.00 84 ALA A C 1
ATOM 673 O O . ALA A 1 84 ? 17.773 -4.956 -21.712 1.00 94.00 84 ALA A O 1
ATOM 674 N N . ASN A 1 85 ? 17.465 -7.040 -22.465 1.00 95.12 85 ASN A N 1
ATOM 675 C CA . ASN A 1 85 ? 16.056 -7.120 -22.082 1.00 95.12 85 ASN A CA 1
ATOM 676 C C . ASN A 1 85 ? 15.880 -7.445 -20.595 1.00 95.12 85 ASN A C 1
ATOM 678 O O . ASN A 1 85 ? 15.029 -6.843 -19.936 1.00 95.12 85 ASN A O 1
ATOM 682 N N . ASP A 1 86 ? 16.705 -8.341 -20.055 1.00 94.62 86 ASP A N 1
ATOM 683 C CA . ASP A 1 86 ? 16.657 -8.737 -18.651 1.00 94.62 86 ASP A CA 1
ATOM 684 C C . ASP A 1 86 ? 17.147 -7.609 -17.743 1.00 94.62 86 ASP A C 1
ATOM 686 O O . ASP A 1 86 ? 16.527 -7.347 -16.714 1.00 94.62 86 ASP A O 1
ATOM 690 N N . THR A 1 87 ? 18.176 -6.861 -18.152 1.00 94.00 87 THR A N 1
ATOM 691 C CA . THR A 1 87 ? 18.633 -5.668 -17.418 1.00 94.00 87 THR A CA 1
ATOM 692 C C . THR A 1 87 ? 17.547 -4.592 -17.357 1.00 94.00 87 THR A C 1
ATOM 694 O O . THR A 1 87 ? 17.222 -4.100 -16.274 1.00 94.00 87 THR A O 1
ATOM 697 N N . LYS A 1 88 ? 16.881 -4.295 -18.483 1.00 96.75 88 LYS A N 1
ATOM 698 C CA . LYS A 1 88 ? 15.727 -3.374 -18.524 1.00 96.75 88 LYS A CA 1
ATOM 699 C C . LYS A 1 88 ? 14.561 -3.863 -17.664 1.00 96.75 88 LYS A C 1
ATOM 701 O O . LYS A 1 88 ? 13.914 -3.057 -16.989 1.00 96.75 88 LYS A O 1
ATOM 706 N N . LYS A 1 89 ? 14.271 -5.168 -17.679 1.00 96.50 89 LYS A N 1
ATOM 707 C CA . LYS A 1 89 ? 13.220 -5.774 -16.847 1.00 96.50 89 LYS A CA 1
ATOM 708 C C . LYS A 1 89 ? 13.555 -5.638 -15.363 1.00 96.50 89 LYS A C 1
ATOM 710 O O . LYS A 1 89 ? 12.692 -5.242 -14.584 1.00 96.50 89 LYS A O 1
ATOM 715 N N . LEU A 1 90 ? 14.803 -5.893 -14.989 1.00 96.19 90 LEU A N 1
ATOM 716 C CA . LEU A 1 90 ? 15.300 -5.782 -13.622 1.00 96.19 90 LEU A CA 1
ATOM 717 C C . LEU A 1 90 ? 15.211 -4.332 -13.120 1.00 96.19 90 LEU A C 1
ATOM 719 O O . LEU A 1 90 ? 14.663 -4.080 -12.047 1.00 96.19 90 LEU A O 1
ATOM 723 N N . GLU A 1 91 ? 15.638 -3.353 -13.921 1.00 96.50 91 GLU A N 1
ATOM 724 C CA . GLU A 1 91 ? 15.474 -1.932 -13.592 1.00 96.50 91 GLU A CA 1
ATOM 725 C C . GLU A 1 91 ? 14.007 -1.521 -13.432 1.00 96.50 91 GLU A C 1
ATOM 727 O O . GLU A 1 91 ? 13.666 -0.759 -12.521 1.00 96.50 91 GLU A O 1
ATOM 732 N N . ARG A 1 92 ? 13.124 -2.020 -14.306 1.00 96.44 92 ARG A N 1
ATOM 733 C CA . ARG A 1 92 ? 11.681 -1.782 -14.206 1.00 96.44 92 ARG A CA 1
ATOM 734 C C . ARG A 1 92 ? 11.126 -2.352 -12.903 1.00 96.44 92 ARG A C 1
ATOM 736 O O . ARG A 1 92 ? 10.457 -1.620 -12.182 1.00 96.44 92 ARG A O 1
ATOM 743 N N . LEU A 1 93 ? 11.438 -3.603 -12.569 1.00 97.25 93 LEU A N 1
ATOM 744 C CA . LEU A 1 93 ? 10.979 -4.247 -11.334 1.00 97.25 93 LEU A CA 1
ATOM 745 C C . LEU A 1 93 ? 11.506 -3.535 -10.085 1.00 97.25 93 LEU A C 1
ATOM 747 O O . LEU A 1 93 ? 10.757 -3.355 -9.132 1.00 97.25 93 LEU A O 1
ATOM 751 N N . ARG A 1 94 ? 12.751 -3.041 -10.097 1.00 96.75 94 ARG A N 1
ATOM 752 C CA . ARG A 1 94 ? 13.296 -2.220 -9.000 1.00 96.75 94 ARG A CA 1
ATOM 753 C C . ARG A 1 94 ? 12.521 -0.913 -8.805 1.00 96.75 94 ARG A C 1
ATOM 755 O O . ARG A 1 94 ? 12.342 -0.478 -7.669 1.00 96.75 94 ARG A O 1
ATOM 762 N N . LYS A 1 95 ? 12.054 -0.277 -9.885 1.00 97.12 95 LYS A N 1
ATOM 763 C CA . LYS A 1 95 ? 11.193 0.919 -9.803 1.00 97.12 95 LYS A CA 1
ATOM 764 C C . LYS A 1 95 ? 9.801 0.569 -9.281 1.00 97.12 95 LYS A C 1
ATOM 766 O O . LYS A 1 95 ? 9.318 1.248 -8.381 1.00 97.12 95 LYS A O 1
ATOM 771 N N . GLU A 1 96 ? 9.197 -0.502 -9.793 1.00 96.62 96 GLU A N 1
ATOM 772 C CA . GLU A 1 96 ? 7.894 -0.993 -9.326 1.00 96.62 96 GLU A CA 1
ATOM 773 C C . GLU A 1 96 ? 7.945 -1.356 -7.833 1.00 96.62 96 GLU A C 1
ATOM 775 O O . GLU A 1 96 ? 7.082 -0.924 -7.078 1.00 96.62 96 GLU A O 1
ATOM 780 N N . LEU A 1 97 ? 9.008 -2.022 -7.367 1.00 97.44 97 LEU A N 1
ATOM 781 C CA . LEU A 1 97 ? 9.219 -2.336 -5.951 1.00 97.44 97 LEU A CA 1
ATOM 782 C C . LEU A 1 97 ? 9.192 -1.077 -5.078 1.00 97.44 97 LEU A C 1
ATOM 784 O O . LEU A 1 97 ? 8.512 -1.066 -4.056 1.00 97.44 97 LEU A O 1
ATOM 788 N N . LYS A 1 98 ? 9.891 -0.006 -5.480 1.00 97.06 98 LYS A N 1
ATOM 789 C CA . LYS A 1 98 ? 9.893 1.265 -4.733 1.00 97.06 98 LYS A CA 1
ATOM 790 C C . LYS A 1 98 ? 8.496 1.882 -4.648 1.00 97.06 98 LYS A C 1
ATOM 792 O O . LYS A 1 98 ? 8.130 2.399 -3.597 1.00 97.06 98 LYS A O 1
ATOM 797 N N . ILE A 1 99 ? 7.719 1.806 -5.730 1.00 95.94 99 ILE A N 1
ATOM 798 C CA . ILE A 1 99 ? 6.336 2.301 -5.771 1.00 95.94 99 ILE A CA 1
ATOM 799 C C . ILE A 1 99 ? 5.459 1.500 -4.802 1.00 95.94 99 ILE A C 1
ATOM 801 O O . ILE A 1 99 ? 4.797 2.092 -3.952 1.00 95.94 99 ILE A O 1
ATOM 805 N N . VAL A 1 100 ? 5.498 0.164 -4.874 1.00 97.00 100 VAL A N 1
ATOM 806 C CA . VAL A 1 100 ? 4.688 -0.703 -4.000 1.00 97.00 100 VAL A CA 1
ATOM 807 C C . VAL A 1 100 ? 5.095 -0.550 -2.534 1.00 97.00 100 VAL A C 1
ATOM 809 O O . VAL A 1 100 ? 4.229 -0.497 -1.667 1.00 97.00 100 VAL A O 1
ATOM 812 N N . GLN A 1 101 ? 6.390 -0.419 -2.232 1.00 97.00 101 GLN A N 1
ATOM 813 C CA . GLN A 1 101 ? 6.863 -0.167 -0.866 1.00 97.00 101 GLN A CA 1
ATOM 814 C C . GLN A 1 101 ? 6.380 1.172 -0.315 1.00 97.00 101 GLN A C 1
ATOM 816 O O . GLN A 1 101 ? 5.901 1.219 0.817 1.00 97.00 101 GLN A O 1
ATOM 821 N N . ALA A 1 102 ? 6.486 2.248 -1.098 1.00 94.88 102 ALA A N 1
ATOM 822 C CA . ALA A 1 102 ? 6.017 3.564 -0.680 1.00 94.88 102 ALA A CA 1
ATOM 823 C C . ALA A 1 102 ? 4.505 3.556 -0.413 1.00 94.88 102 ALA A C 1
ATOM 825 O O . ALA A 1 102 ? 4.050 4.104 0.588 1.00 94.88 102 ALA A O 1
ATOM 826 N N . GLU A 1 103 ? 3.729 2.893 -1.270 1.00 94.69 103 GLU A N 1
ATOM 827 C CA . GLU A 1 103 ? 2.280 2.786 -1.102 1.00 94.69 103 GLU A CA 1
ATOM 828 C C . GLU A 1 103 ? 1.895 1.897 0.087 1.00 94.69 103 GLU A C 1
ATOM 830 O O . GLU A 1 103 ? 1.022 2.257 0.874 1.00 94.69 103 GLU A O 1
ATOM 835 N N . ALA A 1 104 ? 2.589 0.774 0.288 1.00 93.44 104 ALA A N 1
ATOM 836 C CA . ALA A 1 104 ? 2.411 -0.066 1.469 1.00 93.44 104 ALA A CA 1
ATOM 837 C C . ALA A 1 104 ? 2.733 0.699 2.764 1.00 93.44 104 ALA A C 1
ATOM 839 O O . ALA A 1 104 ? 2.028 0.537 3.757 1.00 93.44 104 ALA A O 1
ATOM 840 N N . GLY A 1 105 ? 3.753 1.562 2.744 1.00 94.69 105 GLY A N 1
ATOM 841 C CA . GLY A 1 105 ? 4.070 2.469 3.847 1.00 94.69 105 GLY A CA 1
ATOM 842 C C . GLY A 1 105 ? 2.919 3.426 4.157 1.00 94.69 105 GLY A C 1
ATOM 843 O O . GLY A 1 105 ? 2.490 3.505 5.302 1.00 94.69 105 GLY A O 1
ATOM 844 N N . LYS A 1 106 ? 2.346 4.083 3.141 1.00 94.00 106 LYS A N 1
ATOM 845 C CA . LYS A 1 106 ? 1.181 4.967 3.328 1.00 94.00 106 LYS A CA 1
ATOM 846 C C . LYS A 1 106 ? -0.040 4.231 3.869 1.00 94.00 106 LYS A C 1
ATOM 848 O O . LYS A 1 106 ? -0.707 4.750 4.752 1.00 94.00 106 LYS A O 1
ATOM 853 N N . ARG A 1 107 ? -0.330 3.024 3.370 1.00 91.00 107 ARG A N 1
ATOM 854 C CA . ARG A 1 107 ? -1.458 2.213 3.862 1.00 91.00 107 ARG A CA 1
ATOM 855 C C . ARG A 1 107 ? -1.309 1.874 5.342 1.00 91.00 107 ARG A C 1
ATOM 857 O O . ARG A 1 107 ? -2.299 1.920 6.060 1.00 91.00 107 ARG A O 1
ATOM 864 N N . LYS A 1 108 ? -0.088 1.569 5.792 1.00 94.56 108 LYS A N 1
ATOM 865 C CA . LYS A 1 108 ? 0.201 1.365 7.217 1.00 94.56 108 LYS A CA 1
ATOM 866 C C . LYS A 1 108 ? -0.018 2.643 8.016 1.00 94.56 108 LYS A C 1
ATOM 868 O O . LYS A 1 108 ? -0.783 2.609 8.960 1.00 94.56 108 LYS A O 1
ATOM 873 N N . LEU A 1 109 ? 0.534 3.770 7.568 1.00 94.75 109 LEU A N 1
ATOM 874 C CA . LEU A 1 109 ? 0.350 5.056 8.250 1.00 94.75 109 LEU A CA 1
ATOM 875 C C . LEU A 1 109 ? -1.126 5.457 8.374 1.00 94.75 109 LEU A C 1
ATOM 877 O O . LEU A 1 109 ? -1.540 5.926 9.424 1.00 94.75 109 LEU A O 1
ATOM 881 N N . LEU A 1 110 ? -1.930 5.242 7.329 1.00 94.44 110 LEU A N 1
ATOM 882 C CA . LEU A 1 110 ? -3.372 5.499 7.377 1.00 94.44 110 LEU A CA 1
ATOM 883 C C . LEU A 1 110 ? -4.102 4.537 8.319 1.00 94.44 110 LEU A C 1
ATOM 885 O O . LEU A 1 110 ? -5.031 4.946 9.007 1.00 94.44 110 LEU A O 1
ATOM 889 N N . ALA A 1 111 ? -3.694 3.267 8.359 1.00 94.62 111 ALA A N 1
ATOM 890 C CA . ALA A 1 111 ? -4.254 2.300 9.296 1.00 94.62 111 ALA A CA 1
ATOM 891 C C . ALA A 1 111 ? -3.902 2.657 10.748 1.00 94.62 111 ALA A C 1
ATOM 893 O O . ALA A 1 111 ? -4.780 2.615 11.607 1.00 94.62 111 ALA A O 1
ATOM 894 N N . ASP A 1 112 ? -2.658 3.058 11.000 1.00 95.25 112 ASP A N 1
ATOM 895 C CA . ASP A 1 112 ? -2.175 3.489 12.312 1.00 95.25 112 ASP A CA 1
ATOM 896 C C . ASP A 1 112 ? -2.891 4.776 12.749 1.00 95.25 112 ASP A C 1
ATOM 898 O O . ASP A 1 112 ? -3.357 4.878 13.880 1.00 95.25 112 ASP A O 1
ATOM 902 N N . GLN A 1 113 ? -3.071 5.737 11.836 1.00 95.38 113 GLN A N 1
ATOM 903 C CA . GLN A 1 113 ? -3.847 6.948 12.100 1.00 95.38 113 GLN A CA 1
ATOM 904 C C . GLN A 1 113 ? -5.310 6.623 12.432 1.00 95.38 113 GLN A C 1
ATOM 906 O O . GLN A 1 113 ? -5.836 7.130 13.418 1.00 95.38 113 GLN A O 1
ATOM 911 N N . ALA A 1 114 ? -5.955 5.737 11.669 1.00 94.56 114 ALA A N 1
ATOM 912 C CA . ALA A 1 114 ? -7.327 5.315 11.943 1.00 94.56 114 ALA A CA 1
ATOM 913 C C . ALA A 1 114 ? -7.457 4.565 13.281 1.00 94.56 114 ALA A C 1
ATOM 915 O O . ALA A 1 114 ? -8.495 4.642 13.937 1.00 94.56 114 ALA A O 1
ATOM 916 N N . GLN A 1 115 ? -6.420 3.835 13.705 1.00 95.06 115 GLN A N 1
ATOM 917 C CA . GLN A 1 115 ? -6.373 3.232 15.039 1.00 95.06 115 GLN A CA 1
ATOM 918 C C . GLN A 1 115 ? -6.259 4.297 16.128 1.00 95.06 115 GLN A C 1
ATOM 920 O O . GLN A 1 115 ? -7.042 4.273 17.071 1.00 95.06 115 GLN A O 1
ATOM 925 N N . LEU A 1 116 ? -5.362 5.271 15.966 1.00 94.62 116 LEU A N 1
ATOM 926 C CA . LEU A 1 116 ? -5.211 6.373 16.916 1.00 94.62 116 LEU A CA 1
ATOM 927 C C . LEU A 1 116 ? -6.485 7.213 17.044 1.00 94.62 116 LEU A C 1
ATOM 929 O O . LEU A 1 116 ? -6.826 7.637 18.145 1.00 94.62 116 LEU A O 1
ATOM 933 N N . GLU A 1 117 ? -7.198 7.451 15.945 1.00 94.44 117 GLU A N 1
ATOM 934 C CA . GLU A 1 117 ? -8.483 8.155 15.958 1.00 94.44 117 GLU A CA 1
ATOM 935 C C . GLU A 1 117 ? -9.545 7.356 16.722 1.00 94.44 117 GLU A C 1
ATOM 937 O O . GLU A 1 117 ? -10.191 7.914 17.608 1.00 94.44 117 GLU A O 1
ATOM 942 N N . ARG A 1 118 ? -9.645 6.039 16.491 1.00 92.31 118 ARG A N 1
ATOM 943 C CA . ARG A 1 118 ? -10.530 5.164 17.280 1.00 92.31 118 ARG A CA 1
ATOM 944 C C . ARG A 1 118 ? -10.175 5.154 18.761 1.00 92.31 118 ARG A C 1
ATOM 946 O O . ARG A 1 118 ? -11.063 5.260 19.598 1.00 92.31 118 ARG A O 1
ATOM 953 N N . ASP A 1 119 ? -8.898 5.048 19.102 1.00 93.81 119 ASP A N 1
ATOM 954 C CA . ASP A 1 119 ? -8.457 5.042 20.498 1.00 93.81 119 ASP A CA 1
ATOM 955 C C . ASP A 1 119 ? -8.725 6.396 21.165 1.00 93.81 119 ASP A C 1
ATOM 957 O O . ASP A 1 119 ? -9.153 6.464 22.319 1.00 93.81 119 ASP A O 1
ATOM 961 N N . ARG A 1 120 ? -8.548 7.493 20.424 1.00 95.31 120 ARG A N 1
ATOM 962 C CA . ARG A 1 120 ? -8.882 8.841 20.886 1.00 95.31 120 ARG A CA 1
ATOM 963 C C . ARG A 1 120 ? -10.380 8.996 21.137 1.00 95.31 120 ARG A C 1
ATOM 965 O O . ARG A 1 120 ? -10.745 9.602 22.144 1.00 95.31 120 ARG A O 1
ATOM 972 N N . GLU A 1 121 ? -11.226 8.450 20.268 1.00 90.31 121 GLU A N 1
ATOM 973 C CA . GLU A 1 121 ? -12.682 8.408 20.451 1.00 90.31 121 GLU A CA 1
ATOM 974 C C . GLU A 1 121 ? -13.088 7.537 21.644 1.00 90.31 121 GLU A C 1
ATOM 976 O O . GLU A 1 121 ? -13.948 7.927 22.430 1.00 90.31 121 GLU A O 1
ATOM 981 N N . LEU A 1 122 ? -12.431 6.393 21.850 1.00 91.12 122 LEU A N 1
ATOM 982 C CA . LEU A 1 122 ? -12.658 5.551 23.026 1.00 91.12 122 LEU A CA 1
ATOM 983 C C . LEU A 1 122 ? -12.327 6.301 24.320 1.00 91.12 122 LEU A C 1
ATOM 985 O O . LEU A 1 122 ? -13.117 6.287 25.265 1.00 91.12 122 LEU A O 1
ATOM 989 N N . ILE A 1 123 ? -11.185 6.991 24.363 1.00 92.31 123 ILE A N 1
ATOM 990 C CA . ILE A 1 123 ? -10.766 7.773 25.532 1.00 92.31 123 ILE A CA 1
ATOM 991 C C . ILE A 1 123 ? -11.705 8.965 25.756 1.00 92.31 123 ILE A C 1
ATOM 993 O O . ILE A 1 123 ? -12.034 9.271 26.902 1.00 92.31 123 ILE A O 1
ATOM 997 N N . SER A 1 124 ? -12.146 9.654 24.698 1.00 91.38 124 SER A N 1
ATOM 998 C CA . SER A 1 124 ? -13.067 10.788 24.837 1.00 91.38 124 SER A CA 1
ATOM 999 C C . SER A 1 124 ? -14.456 10.338 25.297 1.00 91.38 124 SER A C 1
ATOM 1001 O O . SER A 1 124 ? -15.017 10.953 26.204 1.00 91.38 124 SER A O 1
ATOM 1003 N N . ALA A 1 125 ? -14.970 9.228 24.765 1.00 89.50 125 ALA A N 1
ATOM 1004 C CA . ALA A 1 125 ? -16.238 8.643 25.181 1.00 89.50 125 ALA A CA 1
ATOM 1005 C C . ALA A 1 125 ? -16.202 8.202 26.652 1.00 89.50 125 ALA A C 1
ATOM 1007 O O . ALA A 1 125 ? -17.148 8.472 27.388 1.00 89.50 125 ALA A O 1
ATOM 1008 N N . GLN A 1 126 ? -15.092 7.622 27.123 1.00 90.00 126 GLN A N 1
ATOM 1009 C CA . GLN A 1 126 ? -14.924 7.227 28.529 1.00 90.00 126 GLN A CA 1
ATOM 1010 C C . GLN A 1 126 ? -14.954 8.398 29.522 1.00 90.00 126 GLN A C 1
ATOM 1012 O O . GLN A 1 126 ? -15.260 8.192 30.694 1.00 90.00 126 GLN A O 1
ATOM 1017 N N . ARG A 1 127 ? -14.661 9.629 29.083 1.00 92.69 127 ARG A N 1
ATOM 1018 C CA . ARG A 1 127 ? -14.705 10.817 29.955 1.00 92.69 127 ARG A CA 1
ATOM 1019 C C . ARG A 1 127 ? -16.123 11.297 30.260 1.00 92.69 127 ARG A C 1
ATOM 1021 O O . ARG A 1 127 ? -16.293 12.104 31.167 1.00 92.69 127 ARG A O 1
ATOM 1028 N N . THR A 1 128 ? -17.127 10.840 29.513 1.00 92.62 128 THR A N 1
ATOM 1029 C CA . THR A 1 128 ? -18.518 11.299 29.646 1.00 92.62 128 THR A CA 1
ATOM 1030 C C . THR A 1 128 ? -19.441 10.138 30.008 1.00 92.62 128 THR A C 1
ATOM 1032 O O . THR A 1 128 ? -19.270 9.025 29.520 1.00 92.62 128 THR A O 1
ATOM 1035 N N . VAL A 1 129 ? -20.453 10.381 30.850 1.00 90.00 129 VAL A N 1
ATOM 1036 C CA . VAL A 1 129 ? -21.430 9.343 31.242 1.00 90.00 129 VAL A CA 1
ATOM 1037 C C . VAL A 1 129 ? -22.205 8.830 30.021 1.00 90.00 129 VAL A C 1
ATOM 1039 O O . VAL A 1 129 ? -22.431 7.628 29.881 1.00 90.00 129 VAL A O 1
ATOM 1042 N N . GLU A 1 130 ? -22.561 9.732 29.104 1.00 89.81 130 GLU A N 1
ATOM 1043 C CA . GLU A 1 130 ? -23.243 9.399 27.850 1.00 89.81 130 GLU A CA 1
ATOM 1044 C C . GLU A 1 130 ? -22.358 8.566 26.916 1.00 89.81 130 GLU A C 1
ATOM 1046 O O . GLU A 1 130 ? -22.817 7.556 26.383 1.00 89.81 130 GLU A O 1
ATOM 1051 N N . GLY A 1 131 ? -21.078 8.920 26.769 1.00 87.94 131 GLY A N 1
ATOM 1052 C CA . GLY A 1 131 ? -20.131 8.153 25.960 1.00 87.94 131 GLY A CA 1
ATOM 1053 C C . GLY A 1 131 ? -19.877 6.753 26.522 1.00 87.94 131 GLY A C 1
ATOM 1054 O O . GLY A 1 131 ? -19.870 5.780 25.770 1.00 87.94 131 GLY A O 1
ATOM 1055 N N . VAL A 1 132 ? -19.776 6.603 27.847 1.00 88.81 132 VAL A N 1
ATOM 1056 C CA . VAL A 1 132 ? -19.697 5.282 28.497 1.00 88.81 132 VAL A CA 1
ATOM 1057 C C . VAL A 1 132 ? -20.969 4.466 28.253 1.00 88.81 132 VAL A C 1
ATOM 1059 O O . VAL A 1 132 ? -20.890 3.264 27.993 1.00 88.81 132 VAL A O 1
ATOM 1062 N N . LYS A 1 133 ? -22.147 5.099 28.289 1.00 85.38 133 LYS A N 1
ATOM 1063 C CA . LYS A 1 133 ? -23.419 4.436 27.975 1.00 85.38 133 LYS A CA 1
ATOM 1064 C C . LYS A 1 133 ? -23.445 3.928 26.527 1.00 85.38 133 LYS A C 1
ATOM 1066 O O . LYS A 1 133 ? -23.746 2.755 26.321 1.00 85.38 133 LYS A O 1
ATOM 1071 N N . GLN A 1 134 ? -23.032 4.749 25.558 1.00 88.31 134 GLN A N 1
ATOM 1072 C CA . GLN A 1 134 ? -22.927 4.364 24.141 1.00 88.31 134 GLN A CA 1
ATOM 1073 C C . GLN A 1 134 ? -21.893 3.249 23.903 1.00 88.31 134 GLN A C 1
ATOM 1075 O O . GLN A 1 134 ? -22.141 2.305 23.149 1.00 88.31 134 GLN A O 1
ATOM 1080 N N . LEU A 1 135 ? -20.742 3.295 24.583 1.00 87.19 135 LEU A N 1
ATOM 1081 C CA . LEU A 1 135 ? -19.747 2.219 24.533 1.00 87.19 135 LEU A CA 1
ATOM 1082 C C . LEU A 1 135 ? -20.290 0.910 25.105 1.00 87.19 135 LEU A C 1
ATOM 1084 O O . LEU A 1 135 ? -20.064 -0.158 24.543 1.00 87.19 135 LEU A O 1
ATOM 1088 N N . ASN A 1 136 ? -21.048 0.974 26.198 1.00 82.81 136 ASN A N 1
ATOM 1089 C CA . ASN A 1 136 ? -21.680 -0.206 26.773 1.00 82.81 136 ASN A CA 1
ATOM 1090 C C . ASN A 1 136 ? -22.801 -0.750 25.881 1.00 82.81 136 ASN A C 1
ATOM 1092 O O . ASN A 1 136 ? -22.995 -1.960 25.833 1.00 82.81 136 ASN A O 1
ATOM 1096 N N . GLU A 1 137 ? -23.564 0.098 25.195 1.00 84.50 137 GLU A N 1
ATOM 1097 C CA . GLU A 1 137 ? -24.603 -0.322 24.241 1.00 84.50 137 GLU A CA 1
ATOM 1098 C C . GLU A 1 137 ? -24.015 -0.962 22.979 1.00 84.50 137 GLU A C 1
ATOM 1100 O O . GLU A 1 137 ? -24.543 -1.964 22.504 1.00 84.50 137 GLU A O 1
ATOM 1105 N N . SER A 1 138 ? -22.895 -0.438 22.473 1.00 82.25 138 SER A N 1
ATOM 1106 C CA . SER A 1 138 ? -22.195 -1.024 21.322 1.00 82.25 138 SER A CA 1
ATOM 1107 C C . SER A 1 138 ? -21.453 -2.316 21.674 1.00 82.25 138 SER A C 1
ATOM 1109 O O . SER A 1 138 ? -21.465 -3.258 20.884 1.00 82.25 138 SER A O 1
ATOM 1111 N N . LYS A 1 139 ? -20.843 -2.395 22.865 1.00 80.75 139 LYS A N 1
ATOM 1112 C CA . LYS A 1 139 ? -20.143 -3.596 23.344 1.00 80.75 139 LYS A CA 1
ATOM 1113 C C . LYS A 1 139 ? -21.099 -4.707 23.767 1.00 80.75 139 LYS A C 1
ATOM 1115 O O . LYS A 1 139 ? -20.864 -5.861 23.440 1.00 80.75 139 LYS A O 1
ATOM 1120 N N . TYR A 1 140 ? -22.149 -4.362 24.504 1.00 71.56 140 TYR A N 1
ATOM 1121 C CA . TYR A 1 140 ? -23.187 -5.292 24.928 1.00 71.56 140 TYR A CA 1
ATOM 1122 C C . TYR A 1 140 ? -24.430 -4.982 24.118 1.00 71.56 140 TYR A C 1
ATOM 1124 O O . TYR A 1 140 ? -25.301 -4.232 24.577 1.00 71.56 140 TYR A O 1
ATOM 1132 N N . SER A 1 141 ? -24.480 -5.541 22.909 1.00 70.12 141 SER A N 1
ATOM 1133 C CA . SER A 1 141 ? -25.666 -5.430 22.069 1.00 70.12 141 SER A CA 1
ATOM 1134 C C . SER A 1 141 ? -26.900 -5.846 22.872 1.00 70.12 141 SER A C 1
ATOM 1136 O O . SER A 1 141 ? -26.839 -6.737 23.725 1.00 70.12 141 SER A O 1
ATOM 1138 N N . LEU A 1 142 ? -28.037 -5.201 22.603 1.00 63.06 142 LEU A N 1
ATOM 1139 C CA . LEU A 1 142 ? -29.306 -5.521 23.260 1.00 63.06 142 LEU A CA 1
ATOM 1140 C C . LEU A 1 142 ? -29.599 -7.034 23.207 1.00 63.06 142 LEU A C 1
ATOM 1142 O O . LEU A 1 142 ? -30.110 -7.608 24.162 1.00 63.06 142 LEU A O 1
ATOM 1146 N N . VAL A 1 143 ? -29.194 -7.679 22.109 1.00 64.94 143 VAL A N 1
ATOM 1147 C CA . VAL A 1 143 ? -29.339 -9.118 21.884 1.00 64.94 143 VAL A CA 1
ATOM 1148 C C . VAL A 1 143 ? -28.545 -9.933 22.902 1.00 64.94 143 VAL A C 1
ATOM 1150 O O . VAL A 1 143 ? -29.105 -10.851 23.478 1.00 64.94 143 VAL A O 1
ATOM 1153 N N . GLU A 1 144 ? -27.289 -9.596 23.194 1.00 64.50 144 GLU A N 1
ATOM 1154 C CA . GLU A 1 144 ? -26.501 -10.321 24.205 1.00 64.50 144 GLU A CA 1
ATOM 1155 C C . GLU A 1 144 ? -26.985 -10.051 25.635 1.00 64.50 144 GLU A C 1
ATOM 1157 O O . GLU A 1 144 ? -26.931 -10.945 26.482 1.00 64.50 144 GLU A O 1
ATOM 1162 N N . ARG A 1 145 ? -27.521 -8.852 25.906 1.00 58.72 145 ARG A N 1
ATOM 1163 C CA . ARG A 1 145 ? -28.133 -8.527 27.207 1.00 58.72 145 ARG A CA 1
ATOM 1164 C C . ARG A 1 145 ? -29.406 -9.330 27.462 1.00 58.72 145 ARG A C 1
ATOM 1166 O O . ARG A 1 145 ? -29.603 -9.781 28.577 1.00 58.72 145 ARG A O 1
ATOM 1173 N N . PHE A 1 146 ? -30.241 -9.538 26.446 1.00 60.66 146 PHE A N 1
ATOM 1174 C CA . PHE A 1 146 ? -31.459 -10.347 26.580 1.00 60.66 146 PHE A CA 1
ATOM 1175 C C . PHE A 1 146 ? -31.233 -11.846 26.331 1.00 60.66 146 PHE A C 1
ATOM 1177 O O . PHE A 1 146 ? -32.040 -12.658 26.766 1.00 60.66 146 PHE A O 1
ATOM 1184 N N . ALA A 1 147 ? -30.143 -12.237 25.664 1.00 63.88 147 ALA A N 1
ATOM 1185 C CA . ALA A 1 147 ? -29.784 -13.644 25.469 1.00 63.88 147 ALA A CA 1
ATOM 1186 C C . ALA A 1 147 ? -29.040 -14.244 26.668 1.00 63.88 147 ALA A C 1
ATOM 1188 O O . ALA A 1 147 ? -28.982 -15.464 26.822 1.00 63.88 147 ALA A O 1
ATOM 1189 N N . SER A 1 148 ? -28.445 -13.412 27.522 1.00 63.19 148 SER A N 1
ATOM 1190 C CA . SER A 1 148 ? -27.809 -13.896 28.738 1.00 63.19 148 SER A CA 1
ATOM 1191 C C . SER A 1 148 ? -28.870 -14.164 29.804 1.00 63.19 148 SER A C 1
ATOM 1193 O O . SER A 1 148 ? -29.500 -13.256 30.336 1.00 63.19 148 SER A O 1
ATOM 1195 N N . VAL A 1 149 ? -29.009 -15.445 30.160 1.00 63.72 149 VAL A N 1
ATOM 1196 C CA . VAL A 1 149 ? -29.914 -15.977 31.202 1.00 63.72 149 VAL A CA 1
ATOM 1197 C C . VAL A 1 149 ? -29.832 -15.190 32.521 1.00 63.72 149 VAL A C 1
ATOM 1199 O O . VAL A 1 149 ? -30.805 -15.105 33.262 1.00 63.72 149 VAL A O 1
ATOM 1202 N N . TYR A 1 150 ? -28.680 -14.574 32.798 1.00 65.75 150 TYR A N 1
ATOM 1203 C CA . TYR A 1 150 ? -28.428 -13.779 33.998 1.00 65.75 150 TYR A CA 1
ATOM 1204 C C . TYR A 1 150 ? -29.099 -12.399 34.023 1.00 65.75 150 TYR A C 1
ATOM 1206 O O . TYR A 1 150 ? -29.242 -11.846 35.110 1.00 65.75 150 TYR A O 1
ATOM 1214 N N . TYR A 1 151 ? -29.513 -11.838 32.887 1.00 64.50 151 TYR A N 1
ATOM 1215 C CA . TYR A 1 151 ? -30.181 -10.529 32.833 1.00 64.50 151 TYR A CA 1
ATOM 1216 C C . TYR A 1 151 ? -31.647 -10.625 32.384 1.00 64.50 151 TYR A C 1
ATOM 1218 O O . TYR A 1 151 ? -32.317 -9.599 32.267 1.00 64.50 151 TYR A O 1
ATOM 1226 N N . ASP A 1 152 ? -32.162 -11.841 32.175 1.00 72.19 152 ASP A N 1
ATOM 1227 C CA . ASP A 1 152 ? -33.580 -12.080 31.920 1.00 72.19 152 ASP A CA 1
ATOM 1228 C C . ASP A 1 152 ? -34.372 -12.021 33.247 1.00 72.19 152 ASP A C 1
ATOM 1230 O O . ASP A 1 152 ? -34.108 -12.829 34.147 1.00 72.19 152 ASP A O 1
ATOM 1234 N N . PRO A 1 153 ? -35.357 -11.109 33.390 1.00 73.19 153 PRO A N 1
ATOM 1235 C CA . PRO A 1 153 ? -36.174 -10.983 34.598 1.00 73.19 153 PRO A CA 1
ATOM 1236 C C . PRO A 1 153 ? -36.894 -12.274 35.004 1.00 73.19 153 PRO A C 1
ATOM 1238 O O . PRO A 1 153 ? -37.155 -12.480 36.189 1.00 73.19 153 PRO A O 1
ATOM 1241 N N . ASN A 1 154 ? -37.219 -13.144 34.042 1.00 79.38 154 ASN A N 1
ATOM 1242 C CA . ASN A 1 154 ? -37.931 -14.392 34.314 1.00 79.38 154 ASN A CA 1
ATOM 1243 C C . ASN A 1 154 ? -37.001 -15.520 34.775 1.00 79.38 154 ASN A C 1
ATOM 1245 O O . ASN A 1 154 ? -37.402 -16.335 35.605 1.00 79.38 154 ASN A O 1
ATOM 1249 N N . LEU A 1 155 ? -35.777 -15.587 34.243 1.00 76.69 155 LEU A N 1
ATOM 1250 C CA . LEU A 1 155 ? -34.827 -16.668 34.540 1.00 76.69 155 LEU A CA 1
ATOM 1251 C C . LEU A 1 155 ? -33.870 -16.322 35.689 1.00 76.69 155 LEU A C 1
ATOM 1253 O O . LEU A 1 155 ? -33.385 -17.229 36.365 1.00 76.69 155 LEU A O 1
ATOM 1257 N N . ASN A 1 156 ? -33.648 -15.032 35.962 1.00 75.56 156 ASN A N 1
ATOM 1258 C CA . ASN A 1 156 ? -32.895 -14.548 37.119 1.00 75.56 156 ASN A CA 1
ATOM 1259 C C . ASN A 1 156 ? -33.676 -13.480 37.912 1.00 75.56 156 ASN A C 1
ATOM 1261 O O . ASN A 1 156 ? -33.251 -12.323 37.997 1.00 75.56 156 ASN A O 1
ATOM 1265 N N . PRO A 1 157 ? -34.797 -13.853 38.555 1.00 75.56 157 PRO A N 1
ATOM 1266 C CA . PRO A 1 157 ? -35.638 -12.910 39.298 1.00 75.56 157 PRO A CA 1
ATOM 1267 C C . PRO A 1 157 ? -34.927 -12.269 40.502 1.00 75.56 157 PRO A C 1
ATOM 1269 O O . PRO A 1 157 ? -35.375 -11.247 41.013 1.00 75.56 157 PRO A O 1
ATOM 1272 N N . PHE A 1 158 ? -33.814 -12.851 40.957 1.00 65.31 158 PHE A N 1
ATOM 1273 C CA . PHE A 1 158 ? -33.035 -12.362 42.096 1.00 65.31 158 PHE A CA 1
ATOM 1274 C C . PHE A 1 158 ? -31.858 -11.467 41.694 1.00 65.31 158 PHE A C 1
ATOM 1276 O O . PHE A 1 158 ? -31.115 -11.023 42.568 1.00 65.31 158 PHE A O 1
ATOM 1283 N N . GLY A 1 159 ? -31.656 -11.223 40.391 1.00 66.62 159 GLY A N 1
ATOM 1284 C CA . GLY A 1 159 ? -30.546 -10.411 39.888 1.00 66.62 159 GLY A CA 1
ATOM 1285 C C . GLY A 1 159 ? -29.175 -10.931 40.324 1.00 66.62 159 GLY A C 1
ATOM 1286 O O . GLY A 1 159 ? -28.241 -10.147 40.491 1.00 66.62 159 GLY A O 1
ATOM 1287 N N . ALA A 1 160 ? -29.048 -12.242 40.564 1.00 69.69 160 ALA A N 1
ATOM 1288 C CA . ALA A 1 160 ? -27.798 -12.827 41.019 1.00 69.69 160 ALA A CA 1
ATOM 1289 C C . ALA A 1 160 ? -26.721 -12.573 39.952 1.00 69.69 160 ALA A C 1
ATOM 1291 O O . ALA A 1 160 ? -26.948 -12.912 38.789 1.00 69.69 160 ALA A O 1
ATOM 1292 N N . PRO A 1 161 ? -25.573 -11.966 40.292 1.00 65.12 161 PRO A N 1
ATOM 1293 C CA . PRO A 1 161 ? -24.519 -11.749 39.316 1.00 65.12 161 PRO A CA 1
ATOM 1294 C C . PRO A 1 161 ? -24.008 -13.094 38.796 1.00 65.12 161 PRO A C 1
ATOM 1296 O O . PRO A 1 161 ? -24.012 -14.098 39.516 1.00 65.12 161 PRO A O 1
ATOM 1299 N N . ALA A 1 162 ? -23.551 -13.109 37.545 1.00 69.75 162 ALA A N 1
ATOM 1300 C CA . ALA A 1 162 ? -22.958 -14.302 36.963 1.00 69.75 162 ALA A CA 1
ATOM 1301 C C . ALA A 1 162 ? -21.787 -14.811 37.834 1.00 69.75 162 ALA A C 1
ATOM 1303 O O . ALA A 1 162 ? -21.001 -14.004 38.350 1.00 69.75 162 ALA A O 1
ATOM 1304 N N . PRO A 1 163 ? -21.650 -16.136 38.016 1.00 71.94 163 PRO A N 1
ATOM 1305 C CA . PRO A 1 163 ? -20.607 -16.728 38.837 1.00 71.94 163 PRO A CA 1
ATOM 1306 C C . PRO A 1 163 ? -19.231 -16.302 38.317 1.00 71.94 163 PRO A C 1
ATOM 1308 O O . PRO A 1 163 ? -18.934 -16.434 37.132 1.00 71.94 163 PRO A O 1
ATOM 1311 N N . GLY A 1 164 ? -18.400 -15.763 39.211 1.00 70.62 164 GLY A N 1
ATOM 1312 C CA . GLY A 1 164 ? -17.069 -15.243 38.883 1.00 70.62 164 GLY A CA 1
ATOM 1313 C C . GLY A 1 164 ? -16.991 -13.725 38.690 1.00 70.62 164 GLY A C 1
ATOM 1314 O O . GLY A 1 164 ? -15.882 -13.198 38.634 1.00 70.62 164 GLY A O 1
ATOM 1315 N N . GLN A 1 165 ? -18.117 -13.001 38.653 1.00 63.06 165 GLN A N 1
ATOM 1316 C CA . GLN A 1 165 ? -18.095 -11.538 38.757 1.00 63.06 165 GLN A CA 1
ATOM 1317 C C . GLN A 1 165 ? -18.131 -11.088 40.228 1.00 63.06 165 GLN A C 1
ATOM 1319 O O . GLN A 1 165 ? -18.841 -11.693 41.038 1.00 63.06 165 GLN A O 1
ATOM 1324 N N . PRO A 1 166 ? -17.366 -10.044 40.609 1.00 58.06 166 PRO A N 1
ATOM 1325 C CA . PRO A 1 166 ? -17.426 -9.489 41.955 1.00 58.06 166 PRO A CA 1
ATOM 1326 C C . PRO A 1 166 ? -18.850 -9.008 42.256 1.00 58.06 166 PRO A C 1
ATOM 1328 O O . PRO A 1 166 ? -19.521 -8.449 41.388 1.00 58.06 166 PRO A O 1
ATOM 1331 N N . ARG A 1 167 ? -19.322 -9.242 43.489 1.00 59.31 167 ARG A N 1
ATOM 1332 C CA . ARG A 1 167 ? -20.631 -8.751 43.943 1.00 59.31 167 ARG A CA 1
ATOM 1333 C C . ARG A 1 167 ? -20.689 -7.239 43.708 1.00 59.31 167 ARG A C 1
ATOM 1335 O O . ARG A 1 167 ? -19.840 -6.517 44.220 1.00 59.31 167 ARG A O 1
ATOM 1342 N N . LEU A 1 168 ? -21.666 -6.788 42.919 1.00 50.47 168 LEU A N 1
ATOM 1343 C CA . LEU A 1 168 ? -21.903 -5.371 42.650 1.00 50.47 168 LEU A CA 1
ATOM 1344 C C . LEU A 1 168 ? -22.090 -4.629 43.982 1.00 50.47 168 LEU A C 1
ATOM 1346 O O . LEU A 1 168 ? -23.013 -4.917 44.745 1.00 50.47 168 LEU A O 1
ATOM 1350 N N . TYR A 1 169 ? -21.175 -3.706 44.269 1.00 47.34 169 TYR A N 1
ATOM 1351 C CA . TYR A 1 169 ? -21.356 -2.688 45.294 1.00 47.34 169 TYR A CA 1
ATOM 1352 C C . TYR A 1 169 ? -22.376 -1.691 44.754 1.00 47.34 169 TYR A C 1
ATOM 1354 O O . TYR A 1 169 ? -22.216 -1.202 43.633 1.00 47.34 169 TYR A O 1
ATOM 1362 N N . PHE A 1 170 ? -23.416 -1.394 45.523 1.00 48.75 170 PHE A N 1
ATOM 1363 C CA . PHE A 1 170 ? -24.286 -0.268 45.207 1.00 48.75 170 PHE A CA 1
ATOM 1364 C C . PHE A 1 170 ? -23.714 0.959 45.912 1.00 48.75 170 PHE A C 1
ATOM 1366 O O . PHE A 1 170 ? -23.165 0.857 47.011 1.00 48.75 170 PHE A O 1
ATOM 1373 N N . ALA A 1 171 ? -23.769 2.104 45.236 1.00 40.62 171 ALA A N 1
ATOM 1374 C CA . ALA A 1 171 ? -23.504 3.375 45.881 1.00 40.62 171 ALA A CA 1
ATOM 1375 C C . ALA A 1 171 ? -24.802 3.809 46.559 1.00 40.62 171 ALA A C 1
ATOM 1377 O O . ALA A 1 171 ? -25.808 4.026 45.879 1.00 40.62 171 ALA A O 1
ATOM 1378 N N . ASP A 1 172 ? -24.777 3.908 47.884 1.00 50.31 172 ASP A N 1
ATOM 1379 C CA . ASP A 1 172 ? -25.854 4.553 48.631 1.00 50.31 172 ASP A CA 1
ATOM 1380 C C . ASP A 1 172 ? -25.998 6.017 48.158 1.00 50.31 172 ASP A C 1
ATOM 1382 O O . ASP A 1 172 ? -25.047 6.568 47.590 1.00 50.31 172 ASP A O 1
ATOM 1386 N N . PRO A 1 173 ? -27.147 6.688 48.371 1.00 61.56 173 PRO A N 1
ATOM 1387 C CA . PRO A 1 173 ? -27.334 8.100 47.999 1.00 61.56 173 PRO A CA 1
ATOM 1388 C C . PRO A 1 173 ? -26.251 9.044 48.559 1.00 61.56 173 PRO A C 1
ATOM 1390 O O . PRO A 1 173 ? -26.025 10.116 48.004 1.00 61.56 173 PRO A O 1
ATOM 1393 N N . ASP A 1 174 ? -25.524 8.607 49.589 1.00 65.06 174 ASP A N 1
ATOM 1394 C CA . ASP A 1 174 ? -24.389 9.305 50.200 1.00 65.06 174 ASP A CA 1
ATOM 1395 C C . ASP A 1 174 ? -23.028 9.018 49.521 1.00 65.06 174 ASP A C 1
ATOM 1397 O O . ASP A 1 174 ? -21.974 9.410 50.025 1.00 65.06 174 ASP A O 1
ATOM 1401 N N . GLY A 1 175 ? -23.015 8.299 48.392 1.00 56.97 175 GLY A N 1
ATOM 1402 C CA . GLY A 1 175 ? -21.825 8.036 47.575 1.00 56.97 175 GLY A CA 1
ATOM 1403 C C . GLY A 1 175 ? -20.847 7.005 48.149 1.00 56.97 175 GLY A C 1
ATOM 1404 O O . GLY A 1 175 ? -19.737 6.863 47.636 1.00 56.97 175 GLY A O 1
ATOM 1405 N N . ARG A 1 176 ? -21.225 6.274 49.203 1.00 54.88 176 ARG A N 1
ATOM 1406 C CA . ARG A 1 176 ? -20.403 5.196 49.773 1.00 54.88 176 ARG A CA 1
ATOM 1407 C C . ARG A 1 176 ? -20.706 3.882 49.058 1.00 54.88 176 ARG A C 1
ATOM 1409 O O . ARG A 1 176 ? -21.863 3.507 48.903 1.00 54.88 176 ARG A O 1
ATOM 1416 N N . THR A 1 177 ? -19.660 3.194 48.601 1.00 42.91 177 THR A N 1
ATOM 1417 C CA . THR A 1 177 ? -19.762 1.854 48.012 1.00 42.91 177 THR A CA 1
ATOM 1418 C C . THR A 1 177 ? -19.907 0.832 49.128 1.00 42.91 177 THR A C 1
ATOM 1420 O O . THR A 1 177 ? -18.915 0.417 49.733 1.00 42.91 177 THR A O 1
ATOM 1423 N N . THR A 1 178 ? -21.138 0.433 49.410 1.00 53.50 178 THR A N 1
ATOM 1424 C CA . THR A 1 178 ? -21.455 -0.545 50.450 1.00 53.50 178 THR A CA 1
ATOM 1425 C C . THR A 1 178 ? -21.795 -1.865 49.759 1.00 53.50 178 THR A C 1
ATOM 1427 O O . THR A 1 178 ? -22.541 -1.910 48.778 1.00 53.50 178 THR A O 1
ATOM 1430 N N . THR A 1 179 ? -21.176 -2.968 50.192 1.00 54.84 179 THR A N 1
ATOM 1431 C CA . THR A 1 179 ? -21.542 -4.314 49.714 1.00 54.84 179 THR A CA 1
ATOM 1432 C C . THR A 1 179 ? -23.021 -4.504 50.012 1.00 54.84 179 THR A C 1
ATOM 1434 O O . THR A 1 179 ? -23.380 -4.379 51.179 1.00 54.84 179 THR A O 1
ATOM 1437 N N . MET A 1 180 ? -23.854 -4.754 48.989 1.00 48.47 180 MET A N 1
ATOM 1438 C CA . MET A 1 180 ? -25.313 -4.802 49.143 1.00 48.47 180 MET A CA 1
ATOM 1439 C C . MET A 1 180 ? -25.679 -5.636 50.367 1.00 48.47 180 MET A C 1
ATOM 1441 O O . MET A 1 180 ? -25.378 -6.836 50.414 1.00 48.47 180 MET A O 1
ATOM 1445 N N . ASP A 1 181 ? -26.255 -4.974 51.371 1.00 53.22 181 ASP A N 1
ATOM 1446 C CA . ASP A 1 181 ? -26.488 -5.606 52.651 1.00 53.22 181 ASP A CA 1
ATOM 1447 C C . ASP A 1 181 ? -27.540 -6.676 52.435 1.00 53.22 181 ASP A C 1
ATOM 1449 O O . ASP A 1 181 ? -28.649 -6.436 51.955 1.00 53.22 181 ASP A O 1
ATOM 1453 N N . SER A 1 182 ? -27.144 -7.911 52.676 1.00 53.19 182 SER A N 1
ATOM 1454 C CA . SER A 1 182 ? -27.856 -9.051 52.123 1.00 53.19 182 SER A CA 1
ATOM 1455 C C . SER A 1 182 ? -29.259 -9.212 52.761 1.00 53.19 182 SER A C 1
ATOM 1457 O O . SER A 1 182 ? -30.105 -9.938 52.243 1.00 53.19 182 SER A O 1
ATOM 1459 N N . ASN A 1 183 ? -29.537 -8.472 53.841 1.00 54.84 183 ASN A N 1
ATOM 1460 C CA . ASN A 1 183 ? -30.839 -8.310 54.501 1.00 54.84 183 ASN A CA 1
ATOM 1461 C C . ASN A 1 183 ? -31.836 -7.412 53.742 1.00 54.84 183 ASN A C 1
ATOM 1463 O O . ASN A 1 183 ? -33.035 -7.493 53.995 1.00 54.84 183 ASN A O 1
ATOM 1467 N N . LEU A 1 184 ? -31.359 -6.574 52.819 1.00 53.81 184 LEU A N 1
ATOM 1468 C CA . LEU A 1 184 ? -32.186 -5.697 51.980 1.00 53.81 184 LEU A CA 1
ATOM 1469 C C . LEU A 1 184 ? -32.601 -6.359 50.659 1.00 53.81 184 LEU A C 1
ATOM 1471 O O . LEU A 1 184 ? -33.366 -5.779 49.890 1.00 53.81 184 LEU A O 1
ATOM 1475 N N . ALA A 1 185 ? -32.128 -7.580 50.388 1.00 57.81 185 ALA A N 1
ATOM 1476 C CA . ALA A 1 185 ? -32.573 -8.345 49.233 1.00 57.81 185 ALA A CA 1
ATOM 1477 C C . ALA A 1 185 ? -34.079 -8.637 49.352 1.00 57.81 185 ALA A C 1
ATOM 1479 O O . ALA A 1 185 ? -34.543 -9.208 50.342 1.00 57.81 185 ALA A O 1
ATOM 1480 N N . ILE A 1 186 ? -34.845 -8.258 48.328 1.00 59.06 186 ILE A N 1
ATOM 1481 C CA . ILE A 1 186 ? -36.283 -8.531 48.247 1.00 59.06 186 ILE A CA 1
ATOM 1482 C C . ILE A 1 186 ? -36.460 -10.027 47.954 1.00 59.06 186 ILE A C 1
ATOM 1484 O O . ILE A 1 186 ? -36.564 -10.455 46.808 1.00 59.06 186 ILE A O 1
ATOM 1488 N N . VAL A 1 187 ? -36.452 -10.844 49.007 1.00 61.91 187 VAL A N 1
ATOM 1489 C CA . VAL A 1 187 ? -36.763 -12.275 48.931 1.00 61.91 187 VAL A CA 1
ATOM 1490 C C . VAL A 1 187 ? -38.280 -12.439 49.084 1.00 61.91 187 VAL A C 1
ATOM 1492 O O . VAL A 1 187 ? -38.838 -11.982 50.086 1.00 61.91 187 VAL A O 1
ATOM 1495 N N . PRO A 1 188 ? -38.982 -13.086 48.133 1.00 67.62 188 PRO A N 1
ATOM 1496 C CA . PRO A 1 188 ? -40.396 -13.404 48.272 1.00 67.62 188 PRO A CA 1
ATOM 1497 C C . PRO A 1 188 ? -40.669 -14.115 49.601 1.00 67.62 188 PRO A C 1
ATOM 1499 O O . PRO A 1 188 ? -39.962 -15.057 49.958 1.00 67.62 188 PRO A O 1
ATOM 1502 N N . LEU A 1 189 ? -41.731 -13.706 50.305 1.00 70.19 189 LEU A N 1
ATOM 1503 C CA . LEU A 1 189 ? -42.094 -14.192 51.651 1.00 70.19 189 LEU A CA 1
ATOM 1504 C C . LEU A 1 189 ? -42.075 -15.724 51.798 1.00 70.19 189 LEU A C 1
ATOM 1506 O O . LEU A 1 189 ? -41.761 -16.237 52.864 1.00 70.19 189 LEU A O 1
ATOM 1510 N N . ARG A 1 190 ? -42.365 -16.456 50.717 1.00 70.06 190 ARG A N 1
ATOM 1511 C CA . ARG A 1 190 ? -42.402 -17.927 50.682 1.00 70.06 190 ARG A CA 1
ATOM 1512 C C . ARG A 1 190 ? -41.021 -18.590 50.760 1.00 70.06 190 ARG A C 1
ATOM 1514 O O . ARG A 1 190 ? -40.934 -19.753 51.130 1.00 70.06 190 ARG A O 1
ATOM 1521 N N . LEU A 1 191 ? -39.963 -17.877 50.376 1.00 62.91 191 LEU A N 1
ATOM 1522 C CA . LEU A 1 191 ? -38.585 -18.383 50.317 1.00 62.91 191 LEU A CA 1
ATOM 1523 C C . LEU A 1 191 ? -37.702 -17.843 51.445 1.00 62.91 191 LEU A C 1
ATOM 1525 O O . LEU A 1 191 ? -36.601 -18.349 51.642 1.00 62.91 191 LEU A O 1
ATOM 1529 N N . ARG A 1 192 ? -38.204 -16.868 52.211 1.00 71.62 192 ARG A N 1
ATOM 1530 C CA . ARG A 1 192 ? -37.524 -16.303 53.382 1.00 71.62 192 ARG A CA 1
ATOM 1531 C C . ARG A 1 192 ? -37.054 -17.364 54.394 1.00 71.62 192 ARG A C 1
ATOM 1533 O O . ARG A 1 192 ? -35.880 -17.327 54.730 1.00 71.62 192 ARG A O 1
ATOM 1540 N N . PRO A 1 193 ? -37.871 -18.371 54.775 1.00 74.81 193 PRO A N 1
ATOM 1541 C CA . PRO A 1 193 ? -37.460 -19.372 55.765 1.00 74.81 193 PRO A CA 1
ATOM 1542 C C . PRO A 1 193 ? -36.224 -20.176 55.341 1.00 74.81 193 PRO A C 1
ATOM 1544 O O . PRO A 1 193 ? -35.297 -20.338 56.123 1.00 74.81 193 PRO A O 1
ATOM 1547 N N . LYS A 1 194 ? -36.171 -20.609 54.073 1.00 72.38 194 LYS A N 1
ATOM 1548 C CA . LYS A 1 194 ? -35.023 -21.355 53.527 1.00 72.38 194 LYS A CA 1
ATOM 1549 C C . LYS A 1 194 ? -33.768 -20.490 53.420 1.00 72.38 194 LYS A C 1
ATOM 1551 O O . LYS A 1 194 ? -32.659 -20.967 53.623 1.00 72.38 194 LYS A O 1
ATOM 1556 N N . PHE A 1 195 ? -33.952 -19.217 53.078 1.00 67.94 195 PHE A N 1
ATOM 1557 C CA . PHE A 1 195 ? -32.856 -18.265 52.941 1.00 67.94 195 PHE A CA 1
ATOM 1558 C C . PHE A 1 195 ? -32.241 -17.893 54.300 1.00 67.94 195 PHE A C 1
ATOM 1560 O O . PHE A 1 195 ? -31.026 -17.723 54.399 1.00 67.94 195 PHE A O 1
ATOM 1567 N N . ASP A 1 196 ? -33.067 -17.816 55.346 1.00 70.06 196 ASP A N 1
ATOM 1568 C CA . ASP A 1 196 ? -32.625 -17.579 56.721 1.00 70.06 196 ASP A CA 1
ATOM 1569 C C . ASP A 1 196 ? -31.948 -18.831 57.324 1.00 70.06 196 ASP A C 1
ATOM 1571 O O . ASP A 1 196 ? -30.933 -18.699 58.012 1.00 70.06 196 ASP A O 1
ATOM 1575 N N . GLU A 1 197 ? -32.423 -20.042 56.992 1.00 73.88 197 GLU A N 1
ATOM 1576 C CA . GLU A 1 197 ? -31.780 -21.319 57.360 1.00 73.88 197 GLU A CA 1
ATOM 1577 C C . GLU A 1 197 ? -30.368 -21.466 56.763 1.00 73.88 197 GLU A C 1
ATOM 1579 O O . GLU A 1 197 ? -29.424 -21.787 57.485 1.00 73.88 197 GLU A O 1
ATOM 1584 N N . GLU A 1 198 ? -30.179 -21.183 55.468 1.00 64.44 198 GLU A N 1
ATOM 1585 C CA . GLU A 1 198 ? -28.863 -21.288 54.810 1.00 64.44 198 GLU A CA 1
ATOM 1586 C C . 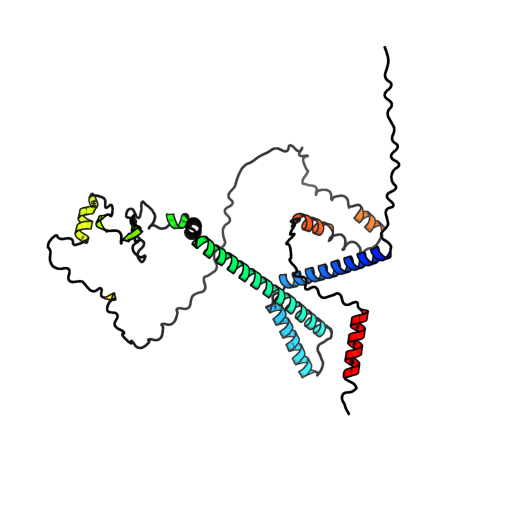GLU A 1 198 ? -27.853 -20.238 55.291 1.00 64.44 198 GLU A C 1
ATOM 1588 O O . GLU A 1 198 ? -26.640 -20.436 55.180 1.00 64.44 198 GLU A O 1
ATOM 1593 N N . ARG A 1 199 ? -28.324 -19.118 55.851 1.00 60.59 199 ARG A N 1
ATOM 1594 C CA . ARG A 1 199 ? -27.443 -18.097 56.429 1.00 60.59 199 ARG A CA 1
ATOM 1595 C C . ARG A 1 199 ? -26.865 -18.461 57.786 1.00 60.59 199 ARG A C 1
ATOM 1597 O O . ARG A 1 199 ? -25.969 -17.750 58.239 1.00 60.59 199 ARG A O 1
ATOM 1604 N N . GLY A 1 200 ? -27.343 -19.524 58.430 1.00 51.88 200 GLY A N 1
ATOM 1605 C CA . GLY A 1 200 ? -26.824 -19.950 59.728 1.00 51.88 200 GLY A CA 1
ATOM 1606 C C . GLY A 1 200 ? -26.971 -18.886 60.819 1.00 51.88 200 GLY A C 1
ATOM 1607 O O . GLY A 1 200 ? -26.191 -18.879 61.768 1.00 51.88 200 GLY A O 1
ATOM 1608 N N . ILE A 1 201 ? -27.950 -17.979 60.702 1.00 51.88 201 ILE A N 1
ATOM 1609 C CA . ILE A 1 201 ? -28.282 -17.014 61.761 1.00 51.88 201 ILE A CA 1
ATOM 1610 C C . ILE A 1 201 ? -29.215 -17.726 62.746 1.00 51.88 201 ILE A C 1
ATOM 1612 O O . ILE A 1 201 ? -30.383 -17.387 62.912 1.00 51.88 201 ILE A O 1
ATOM 1616 N N . THR A 1 202 ? -28.713 -18.774 63.391 1.00 49.00 202 THR A N 1
ATOM 1617 C CA . THR A 1 202 ? -29.301 -19.223 64.649 1.00 49.00 202 THR A CA 1
ATOM 1618 C C . THR A 1 202 ? -28.922 -18.183 65.698 1.00 49.00 202 THR A C 1
ATOM 1620 O O . THR A 1 202 ? -27.739 -17.915 65.895 1.00 49.00 202 THR A O 1
ATOM 1623 N N . ASN A 1 203 ? -29.919 -17.576 66.343 1.00 51.44 203 ASN A N 1
ATOM 1624 C CA . ASN A 1 203 ? -29.808 -16.535 67.380 1.00 51.44 203 ASN A CA 1
ATOM 1625 C C . ASN A 1 203 ? -29.090 -16.982 68.677 1.00 51.44 203 ASN A C 1
ATOM 1627 O O . ASN A 1 203 ? -29.315 -16.414 69.744 1.00 51.44 203 ASN A O 1
ATOM 1631 N N . GLU A 1 204 ? -28.213 -17.979 68.614 1.00 48.19 204 GLU A N 1
ATOM 1632 C CA . GLU A 1 204 ? -27.377 -18.390 69.732 1.00 48.19 204 GLU A CA 1
ATOM 1633 C C . GLU A 1 204 ? -25.994 -17.765 69.568 1.00 48.19 204 GLU A C 1
ATOM 1635 O O . GLU A 1 204 ? -25.161 -18.178 68.762 1.00 48.19 204 GLU A O 1
ATOM 1640 N N . GLY A 1 205 ? -25.787 -16.681 70.314 1.00 50.38 205 GLY A N 1
ATOM 1641 C CA . GLY A 1 205 ? -24.527 -15.966 70.373 1.00 50.38 205 GLY A CA 1
ATOM 1642 C C . GLY A 1 205 ? -23.408 -16.854 70.902 1.00 50.38 205 GLY A C 1
ATOM 1643 O O . GLY A 1 205 ? -23.229 -16.990 72.107 1.00 50.38 205 GLY A O 1
ATOM 1644 N N . THR A 1 206 ? -22.588 -17.380 70.000 1.00 43.44 206 THR A N 1
ATOM 1645 C CA . THR A 1 206 ? -21.246 -17.865 70.328 1.00 43.44 206 THR A CA 1
ATOM 1646 C C . THR A 1 206 ? -20.256 -17.315 69.316 1.00 43.44 206 THR A C 1
ATOM 1648 O O . THR A 1 206 ? -20.466 -17.400 68.110 1.00 43.44 206 THR A O 1
ATOM 1651 N N . GLY A 1 207 ? -19.209 -16.686 69.852 1.00 44.22 207 GLY A N 1
ATOM 1652 C CA . GLY A 1 207 ? -18.202 -15.881 69.171 1.00 44.22 207 GLY A CA 1
ATOM 1653 C C . GLY A 1 207 ? -17.856 -16.307 67.748 1.00 44.22 207 GLY A C 1
ATOM 1654 O O . GLY A 1 207 ? -17.396 -17.419 67.500 1.00 44.22 207 GLY A O 1
ATOM 1655 N N . SER A 1 208 ? -17.987 -15.340 66.840 1.00 42.19 208 SER A N 1
ATOM 1656 C CA . SER A 1 208 ? -17.367 -15.324 65.519 1.00 42.19 208 SER A CA 1
ATOM 1657 C C . SER A 1 208 ? -15.842 -15.420 65.665 1.00 42.19 208 SER A C 1
ATOM 1659 O O . SER A 1 208 ? -15.124 -14.422 65.606 1.00 42.19 208 SER A O 1
ATOM 1661 N N . MET A 1 209 ? -15.336 -16.637 65.852 1.00 45.47 209 MET A N 1
ATOM 1662 C CA . MET A 1 209 ? -13.954 -16.984 65.552 1.00 45.47 209 MET A CA 1
ATOM 1663 C C . MET A 1 209 ? -13.776 -16.729 64.060 1.00 45.47 209 MET A C 1
ATOM 1665 O O . MET A 1 209 ? -14.343 -17.434 63.227 1.00 45.47 209 MET A O 1
ATOM 1669 N N . GLY A 1 210 ? -13.056 -15.658 63.729 1.00 46.19 210 GLY A N 1
ATOM 1670 C CA . GLY A 1 210 ? -12.747 -15.289 62.358 1.00 46.19 210 GLY A CA 1
ATOM 1671 C C . GLY A 1 210 ? -12.090 -16.461 61.642 1.00 46.19 210 GLY A C 1
ATOM 1672 O O . GLY A 1 210 ? -10.892 -16.700 61.798 1.00 46.19 210 GLY A O 1
ATOM 1673 N N . ASN A 1 211 ? -12.882 -17.183 60.849 1.00 47.19 211 ASN A N 1
ATOM 1674 C CA . ASN A 1 211 ? -12.395 -18.148 59.880 1.00 47.19 211 ASN A CA 1
ATOM 1675 C C . ASN A 1 211 ? -11.571 -17.373 58.853 1.00 47.19 211 ASN A C 1
ATOM 1677 O O . ASN A 1 211 ? -12.092 -16.867 57.856 1.00 47.19 211 ASN A O 1
ATOM 1681 N N . LYS A 1 212 ? -10.270 -17.255 59.134 1.00 50.19 212 LYS A N 1
ATOM 1682 C CA . LYS A 1 212 ? -9.255 -16.860 58.163 1.00 50.19 212 LYS A CA 1
ATOM 1683 C C . LYS A 1 212 ? -9.467 -17.748 56.946 1.00 50.19 212 LYS A C 1
ATOM 1685 O O . LYS A 1 212 ? -9.345 -18.972 57.021 1.00 50.19 212 LYS A O 1
ATOM 1690 N N . ARG A 1 213 ? -9.889 -17.136 55.842 1.00 53.38 213 ARG A N 1
ATOM 1691 C CA . ARG A 1 213 ? -10.145 -17.854 54.599 1.00 53.38 213 ARG A CA 1
ATOM 1692 C C . ARG A 1 213 ? -8.830 -18.502 54.188 1.00 53.38 213 ARG A C 1
ATOM 1694 O O . ARG A 1 213 ? -7.802 -17.841 54.126 1.00 53.38 213 ARG A O 1
ATOM 1701 N N . ARG A 1 214 ? -8.874 -19.798 53.878 1.00 51.06 214 ARG A N 1
ATOM 1702 C CA . ARG A 1 214 ? -7.722 -20.616 53.455 1.00 51.06 214 ARG A CA 1
ATOM 1703 C C . ARG A 1 214 ? -6.919 -20.017 52.282 1.00 51.06 214 ARG A C 1
ATOM 1705 O O . ARG A 1 214 ? -5.783 -20.413 52.061 1.00 51.06 214 ARG A O 1
ATOM 1712 N N . TRP A 1 215 ? -7.495 -19.064 51.549 1.00 54.81 215 TRP A N 1
ATOM 1713 C CA . TRP A 1 215 ? -6.853 -18.344 50.448 1.00 54.81 215 TRP A CA 1
ATOM 1714 C C . TRP A 1 215 ? -5.859 -17.259 50.897 1.00 54.81 215 TRP A C 1
ATOM 1716 O O . TRP A 1 215 ? -4.968 -16.927 50.122 1.00 54.81 215 TRP A O 1
ATOM 1726 N N . ASP A 1 216 ? -5.956 -16.770 52.138 1.00 52.88 216 ASP A N 1
ATOM 1727 C CA . ASP A 1 216 ? -5.093 -15.700 52.666 1.00 52.88 216 ASP A CA 1
ATOM 1728 C C . ASP A 1 216 ? -3.802 -16.235 53.325 1.00 52.88 216 ASP A C 1
ATOM 1730 O O . ASP A 1 216 ? -2.959 -15.456 53.758 1.00 52.88 216 ASP A O 1
ATOM 1734 N N . GLN A 1 217 ? -3.608 -17.561 53.378 1.00 48.97 217 GLN A N 1
ATOM 1735 C CA . GLN A 1 217 ? -2.364 -18.214 53.829 1.00 48.97 217 GLN A CA 1
ATOM 1736 C C . GLN A 1 217 ? -1.509 -18.711 52.657 1.00 48.97 217 GLN A C 1
ATOM 1738 O O . GLN A 1 217 ? -0.963 -19.815 52.684 1.00 48.97 217 GLN A O 1
ATOM 1743 N N . ARG A 1 218 ? -1.379 -17.913 51.594 1.00 46.97 218 ARG A N 1
ATOM 1744 C CA . ARG A 1 218 ? -0.376 -18.196 50.564 1.00 46.97 218 ARG A CA 1
ATOM 1745 C C . ARG A 1 218 ? 0.976 -17.662 51.029 1.00 46.97 218 ARG A C 1
ATOM 1747 O O . ARG A 1 218 ? 1.447 -16.640 50.546 1.00 46.97 218 ARG A O 1
ATOM 1754 N N . GLU A 1 219 ? 1.562 -18.358 51.998 1.00 47.81 219 GLU A N 1
ATOM 1755 C CA . GLU A 1 219 ? 2.991 -18.251 52.272 1.00 47.81 219 GLU A CA 1
ATOM 1756 C C . GLU A 1 219 ? 3.769 -18.555 50.985 1.00 47.81 219 GLU A C 1
ATOM 1758 O O . GLU A 1 219 ? 3.357 -19.382 50.158 1.00 47.81 219 GLU A O 1
ATOM 1763 N N . GLU A 1 220 ? 4.871 -17.829 50.822 1.00 50.81 220 GLU A N 1
ATOM 1764 C CA . GLU A 1 220 ? 5.866 -17.917 49.757 1.00 50.81 220 GLU A CA 1
ATOM 1765 C C . GLU A 1 220 ? 6.458 -19.330 49.688 1.00 50.81 220 GLU A C 1
ATOM 1767 O O . GLU A 1 220 ? 7.560 -19.615 50.144 1.00 50.81 220 GLU A O 1
ATOM 1772 N N . SER A 1 221 ? 5.702 -20.259 49.118 1.00 48.56 221 SER A N 1
ATOM 1773 C CA . SER A 1 221 ? 6.194 -21.584 48.783 1.00 48.56 221 SER A CA 1
ATOM 1774 C C . SER A 1 221 ? 6.942 -21.486 47.461 1.00 48.56 221 SER A C 1
ATOM 1776 O O . SER A 1 221 ? 6.373 -21.475 46.367 1.00 48.56 221 SER A O 1
ATOM 1778 N N . THR A 1 222 ? 8.261 -21.397 47.591 1.00 52.81 222 THR A N 1
ATOM 1779 C CA . THR A 1 222 ? 9.271 -21.589 46.551 1.00 52.81 222 THR A CA 1
ATOM 1780 C C . THR A 1 222 ? 9.180 -23.024 46.023 1.00 52.81 222 THR A C 1
ATOM 1782 O O . THR A 1 222 ? 10.015 -23.878 46.310 1.00 52.81 222 THR A O 1
ATOM 1785 N N . HIS A 1 223 ? 8.117 -23.343 45.289 1.00 56.25 223 HIS A N 1
ATOM 1786 C CA . HIS A 1 223 ? 8.013 -24.620 44.598 1.00 56.25 223 HIS A CA 1
ATOM 1787 C C . HIS A 1 223 ? 8.919 -24.603 43.356 1.00 56.25 223 HIS A C 1
ATOM 1789 O O . HIS A 1 223 ? 8.893 -23.629 42.597 1.00 56.25 223 HIS A O 1
ATOM 1795 N N . PRO A 1 224 ? 9.715 -25.662 43.118 1.00 60.50 224 PRO A N 1
ATOM 1796 C CA . PRO A 1 224 ? 10.518 -25.774 41.911 1.00 60.50 224 PRO A CA 1
ATOM 1797 C C . PRO A 1 224 ? 9.606 -25.785 40.679 1.00 60.50 224 PRO A C 1
ATOM 1799 O O . PRO A 1 224 ? 8.604 -26.499 40.627 1.00 60.50 224 PRO A O 1
ATOM 1802 N N . LEU A 1 225 ? 9.967 -24.952 39.703 1.00 47.50 225 LEU A N 1
ATOM 1803 C CA . LEU A 1 225 ? 9.319 -24.804 38.404 1.00 47.50 225 LEU A CA 1
ATOM 1804 C C . LEU A 1 225 ? 9.181 -26.168 37.713 1.00 47.50 225 LEU A C 1
ATOM 1806 O O . LEU A 1 225 ? 10.140 -26.688 37.143 1.00 47.50 225 LEU A O 1
ATOM 1810 N N . PHE A 1 226 ? 7.976 -26.733 37.728 1.00 65.12 226 PHE A N 1
ATOM 1811 C CA . PHE A 1 226 ? 7.623 -27.782 36.781 1.00 65.12 226 PHE A CA 1
ATOM 1812 C C . PHE A 1 226 ? 7.618 -27.182 35.366 1.00 65.12 226 PHE A C 1
ATOM 1814 O O . PHE A 1 226 ? 7.092 -26.079 35.177 1.00 65.12 226 PHE A O 1
ATOM 1821 N N . PRO A 1 227 ? 8.192 -27.874 34.364 1.00 75.00 227 PRO A N 1
ATOM 1822 C CA . PRO A 1 227 ? 8.115 -27.424 32.985 1.00 75.00 227 PRO A CA 1
ATOM 1823 C C . PRO A 1 227 ? 6.643 -27.349 32.555 1.00 75.00 227 PRO A C 1
ATOM 1825 O O . PRO A 1 227 ? 5.847 -28.217 32.930 1.00 75.00 227 PRO A O 1
ATOM 1828 N N . PRO A 1 228 ? 6.257 -26.313 31.791 1.00 71.19 228 PRO A N 1
ATOM 1829 C CA . PRO A 1 228 ? 4.881 -26.143 31.359 1.00 71.19 228 PRO A CA 1
ATOM 1830 C C . PRO A 1 228 ? 4.430 -27.370 30.553 1.00 71.19 228 PRO A C 1
ATOM 1832 O O . PRO A 1 228 ? 5.211 -27.898 29.753 1.00 71.19 228 PRO A O 1
ATOM 1835 N N . PRO A 1 229 ? 3.181 -27.833 30.738 1.00 74.25 229 PRO A N 1
ATOM 1836 C CA . PRO A 1 229 ? 2.649 -28.936 29.957 1.00 74.25 229 PRO A CA 1
ATOM 1837 C C . PRO A 1 229 ? 2.694 -28.589 28.460 1.00 74.25 229 PRO A C 1
ATOM 1839 O O . PRO A 1 229 ? 2.516 -27.423 28.087 1.00 74.25 229 PRO A O 1
ATOM 1842 N N . PRO A 1 230 ? 2.931 -29.581 27.585 1.00 72.81 230 PRO A N 1
ATOM 1843 C CA . PRO A 1 230 ? 2.966 -29.363 26.148 1.00 72.81 230 PRO A CA 1
ATOM 1844 C C . PRO A 1 230 ? 1.635 -28.766 25.687 1.00 72.81 230 PRO A C 1
ATOM 1846 O O . PRO A 1 230 ? 0.569 -29.344 25.896 1.00 72.81 230 PRO A O 1
ATOM 1849 N N . VAL A 1 231 ? 1.713 -27.588 25.066 1.00 74.12 231 VAL A N 1
ATOM 1850 C CA . VAL A 1 231 ? 0.555 -26.876 24.523 1.00 74.12 231 VAL A CA 1
ATOM 1851 C C . VAL A 1 231 ? -0.150 -27.801 23.521 1.00 74.12 231 VAL A C 1
ATOM 1853 O O . VAL A 1 231 ? 0.492 -28.232 22.555 1.00 74.12 231 VAL A O 1
ATOM 1856 N N . PRO A 1 232 ? -1.442 -28.131 23.713 1.00 68.00 232 PRO A N 1
ATOM 1857 C CA . PRO A 1 232 ? -2.178 -28.936 22.751 1.00 68.00 232 PRO A CA 1
ATOM 1858 C C . PRO A 1 232 ? -2.168 -28.221 21.399 1.00 68.00 232 PRO A C 1
ATOM 1860 O O . PRO A 1 232 ? -2.464 -27.026 21.302 1.00 68.00 232 PRO A O 1
ATOM 1863 N N . LYS A 1 233 ? -1.773 -28.951 20.351 1.00 64.69 233 LYS A N 1
ATOM 1864 C CA . LYS A 1 233 ? -1.740 -28.448 18.977 1.00 64.69 233 LYS A CA 1
ATOM 1865 C C . LYS A 1 233 ? -3.136 -27.941 18.626 1.00 64.69 233 LYS A C 1
ATOM 1867 O O . LYS A 1 233 ? -4.070 -28.724 18.508 1.00 64.69 233 LYS A O 1
ATOM 1872 N N . ARG A 1 234 ? -3.263 -26.621 18.482 1.00 56.38 234 ARG A N 1
ATOM 1873 C CA . ARG A 1 234 ? -4.472 -25.955 17.993 1.00 56.38 234 ARG A CA 1
ATOM 1874 C C . ARG A 1 234 ? -4.773 -26.500 16.598 1.00 56.38 234 ARG A C 1
ATOM 1876 O O . ARG A 1 234 ? -4.079 -26.163 15.637 1.00 56.38 234 ARG A O 1
ATOM 1883 N N . GLU A 1 235 ? -5.774 -27.363 16.497 1.00 58.94 235 GLU A N 1
ATOM 1884 C CA . GLU A 1 235 ? -6.333 -27.757 15.212 1.00 58.94 235 GLU A CA 1
ATOM 1885 C C . GLU A 1 235 ? -6.883 -26.500 14.531 1.00 58.94 235 GLU A C 1
ATOM 1887 O O . GLU A 1 235 ? -7.580 -25.682 15.138 1.00 58.94 235 GLU A O 1
ATOM 1892 N N . LYS A 1 236 ? -6.469 -26.286 13.279 1.00 58.06 236 LYS A N 1
ATOM 1893 C CA . LYS A 1 236 ? -6.943 -25.169 12.461 1.00 58.06 236 LYS A CA 1
ATOM 1894 C C . LYS A 1 236 ? -8.461 -25.313 12.296 1.00 58.06 236 LYS A C 1
ATOM 1896 O O . LYS A 1 236 ? -8.890 -26.391 11.889 1.00 58.06 236 LYS A O 1
ATOM 1901 N N . PRO A 1 237 ? -9.261 -24.262 12.547 1.00 53.25 237 PRO A N 1
ATOM 1902 C CA . PRO A 1 237 ? -10.687 -24.321 12.278 1.00 53.25 237 PRO A CA 1
ATOM 1903 C C . PRO A 1 237 ? -10.903 -24.568 10.783 1.00 53.25 237 PRO A C 1
ATOM 1905 O O . PRO A 1 237 ? -10.414 -23.825 9.928 1.00 53.25 237 PRO A O 1
ATOM 1908 N N . THR A 1 238 ? -11.609 -25.653 10.491 1.00 53.66 238 THR A N 1
ATOM 1909 C CA . THR A 1 238 ? -12.189 -25.958 9.191 1.00 53.66 238 THR A CA 1
ATOM 1910 C C . THR A 1 238 ? -13.115 -24.818 8.767 1.00 53.66 238 THR A C 1
ATOM 1912 O O . THR A 1 238 ? -13.819 -24.213 9.574 1.00 53.66 238 THR A O 1
ATOM 1915 N N . SER A 1 239 ? -13.041 -24.488 7.481 1.00 60.09 239 SER A N 1
ATOM 1916 C CA . SER A 1 239 ? -13.776 -23.420 6.800 1.00 60.09 239 SER A CA 1
ATOM 1917 C C . SER A 1 239 ? -15.273 -23.378 7.145 1.00 60.09 239 SER A C 1
ATOM 1919 O O . SER A 1 239 ? -15.899 -24.438 7.214 1.00 60.09 239 SER A O 1
ATOM 1921 N N . PRO A 1 240 ? -15.876 -22.182 7.280 1.00 66.62 240 PRO A N 1
ATOM 1922 C CA . PRO A 1 240 ? -17.312 -22.052 7.500 1.00 66.62 240 PRO A CA 1
ATOM 1923 C C . PRO A 1 240 ? -18.119 -22.533 6.277 1.00 66.62 240 PRO A C 1
ATOM 1925 O O . PRO A 1 240 ? -17.667 -22.355 5.141 1.00 66.62 240 PRO A O 1
ATOM 1928 N N . PRO A 1 241 ? -19.314 -23.119 6.485 1.00 63.75 241 PRO A N 1
ATOM 1929 C CA . PRO A 1 241 ? -20.185 -23.568 5.402 1.00 63.75 241 PRO A CA 1
ATOM 1930 C C . PRO A 1 241 ? -20.759 -22.387 4.591 1.00 63.75 241 PRO A C 1
ATOM 1932 O O . PRO A 1 241 ? -20.874 -21.271 5.110 1.00 63.75 241 PRO A O 1
ATOM 1935 N N . PRO A 1 242 ? -21.132 -22.614 3.315 1.00 60.09 242 PRO A N 1
ATOM 1936 C CA . PRO A 1 242 ? -21.693 -21.584 2.448 1.00 60.09 242 PRO A CA 1
ATOM 1937 C C . PRO A 1 242 ? -23.049 -21.094 2.974 1.00 60.09 242 PRO A C 1
ATOM 1939 O O . PRO A 1 242 ? -23.935 -21.881 3.304 1.00 60.09 242 PRO A O 1
ATOM 1942 N N . LYS A 1 243 ? -23.206 -19.768 3.042 1.00 51.28 243 LYS A N 1
ATOM 1943 C CA . LYS A 1 243 ? -24.464 -19.104 3.396 1.00 51.28 243 LYS A CA 1
ATOM 1944 C C . LYS A 1 243 ? -25.503 -19.363 2.302 1.00 51.28 243 LYS A C 1
ATOM 1946 O O . LYS A 1 243 ? -25.308 -18.952 1.163 1.00 51.28 243 LYS A O 1
ATOM 1951 N N . HIS A 1 244 ? -26.612 -20.001 2.664 1.00 40.47 244 HIS A N 1
ATOM 1952 C CA . HIS A 1 244 ? -27.829 -19.997 1.859 1.00 40.47 244 HIS A CA 1
ATOM 1953 C C . HIS A 1 244 ? -28.456 -18.595 1.902 1.00 40.47 244 HIS A C 1
ATOM 1955 O O . HIS A 1 244 ? -28.838 -18.111 2.967 1.00 40.47 244 HIS A O 1
ATOM 1961 N N . GLU A 1 245 ? -28.551 -17.942 0.744 1.00 41.62 245 GLU A N 1
ATOM 1962 C CA . GLU A 1 245 ? -29.312 -16.706 0.552 1.00 41.62 245 GLU A CA 1
ATOM 1963 C C . GLU A 1 245 ? -30.814 -17.009 0.605 1.00 41.62 245 GLU A C 1
ATOM 1965 O O . GLU A 1 245 ? -31.416 -17.486 -0.358 1.00 41.62 245 GLU A O 1
ATOM 1970 N N . SER A 1 246 ? -31.448 -16.718 1.739 1.00 47.25 246 SER A N 1
ATOM 1971 C CA . SER A 1 246 ? -32.902 -16.609 1.811 1.00 47.25 246 SER A CA 1
ATOM 1972 C C . SER A 1 246 ? -33.331 -15.240 1.283 1.00 47.25 246 SER A C 1
ATOM 1974 O O . SER A 1 246 ? -33.255 -14.224 1.974 1.00 47.25 246 SER A O 1
ATOM 1976 N N . ARG A 1 247 ? -33.784 -15.248 0.030 1.00 46.28 247 ARG A N 1
ATOM 1977 C CA . ARG A 1 247 ? -34.544 -14.200 -0.655 1.00 46.28 247 ARG A CA 1
ATOM 1978 C C . ARG A 1 247 ? -35.790 -13.837 0.159 1.00 46.28 247 ARG A C 1
ATOM 1980 O O . ARG A 1 247 ? -36.766 -14.581 0.156 1.00 46.28 247 ARG A O 1
ATOM 1987 N N . VAL A 1 248 ? -35.760 -12.690 0.832 1.00 46.19 248 VAL A N 1
ATOM 1988 C CA . VAL A 1 248 ? -36.957 -12.059 1.403 1.00 46.19 248 VAL A CA 1
ATOM 1989 C C . VAL A 1 248 ? -37.487 -11.058 0.384 1.00 46.19 248 VAL A C 1
ATOM 1991 O O . VAL A 1 248 ? -36.840 -10.064 0.061 1.00 46.19 248 VAL A O 1
ATOM 1994 N N . GLU A 1 249 ? -38.664 -11.369 -0.151 1.00 48.06 249 GLU A N 1
ATOM 1995 C CA . GLU A 1 249 ? -39.494 -10.455 -0.925 1.00 48.06 249 GLU A CA 1
ATOM 1996 C C . GLU A 1 249 ? -39.880 -9.245 -0.070 1.00 48.06 249 GLU A C 1
ATOM 1998 O O . GLU A 1 249 ? -40.478 -9.393 0.994 1.00 48.06 249 GLU A O 1
ATOM 2003 N N . GLN A 1 250 ? -39.619 -8.040 -0.573 1.00 41.72 250 GLN A N 1
ATOM 2004 C CA . GLN A 1 250 ? -40.340 -6.850 -0.138 1.00 41.72 250 GLN A CA 1
ATOM 2005 C C . GLN A 1 250 ? -41.117 -6.285 -1.322 1.00 41.72 250 GLN A C 1
ATOM 2007 O O . GLN A 1 250 ? -40.571 -5.810 -2.317 1.00 41.72 250 GLN A O 1
ATOM 2012 N N . LYS A 1 251 ? -42.437 -6.429 -1.199 1.00 44.44 251 LYS A N 1
ATOM 2013 C CA . LYS A 1 251 ? -43.462 -5.821 -2.037 1.00 44.44 251 LYS A CA 1
ATOM 2014 C C . LYS A 1 251 ? -43.593 -4.329 -1.717 1.00 44.44 251 LYS A C 1
ATOM 2016 O O . LYS A 1 251 ? -43.584 -3.946 -0.556 1.00 44.44 251 LYS A O 1
ATOM 2021 N N . ALA A 1 252 ? -43.912 -3.595 -2.782 1.00 46.66 252 ALA A N 1
ATOM 2022 C CA . ALA A 1 252 ? -44.700 -2.362 -2.830 1.00 46.66 252 ALA A CA 1
ATOM 2023 C C . ALA A 1 252 ? -44.046 -1.056 -2.346 1.00 46.66 252 ALA A C 1
ATOM 2025 O O . ALA A 1 252 ? -44.021 -0.783 -1.159 1.00 46.66 252 ALA A O 1
ATOM 2026 N N . VAL A 1 253 ? -43.726 -0.174 -3.304 1.00 42.75 253 VAL A N 1
ATOM 2027 C CA . VAL A 1 253 ? -44.484 1.074 -3.527 1.00 42.75 253 VAL A CA 1
ATOM 2028 C C . VAL A 1 253 ? -44.562 1.310 -5.040 1.00 42.75 253 VAL A C 1
ATOM 2030 O O . VAL A 1 253 ? -43.552 1.315 -5.738 1.00 42.75 253 VAL A O 1
ATOM 2033 N N . LYS A 1 254 ? -45.791 1.426 -5.550 1.00 43.25 254 LYS A N 1
ATOM 2034 C CA . LYS A 1 254 ? -46.109 1.861 -6.912 1.00 43.25 254 LYS A CA 1
ATOM 2035 C C . LYS A 1 254 ? -46.294 3.373 -6.866 1.00 43.25 254 LYS A C 1
ATOM 2037 O O . LYS A 1 254 ? -47.176 3.825 -6.146 1.00 43.25 254 LYS A O 1
ATOM 2042 N N . GLU A 1 255 ? -45.567 4.114 -7.691 1.00 47.16 255 GLU A N 1
ATOM 2043 C CA . GLU A 1 255 ? -46.001 5.444 -8.110 1.00 47.16 255 GLU A CA 1
ATOM 2044 C C . GLU A 1 255 ? -45.774 5.606 -9.614 1.00 47.16 255 GLU A C 1
ATOM 2046 O O . GLU A 1 255 ? -44.833 5.066 -10.198 1.00 47.16 255 GLU A O 1
ATOM 2051 N N . ALA A 1 256 ? -46.773 6.196 -10.256 1.00 44.44 256 ALA A N 1
ATOM 2052 C CA . ALA A 1 256 ? -47.128 5.971 -11.640 1.00 44.44 256 ALA A CA 1
ATOM 2053 C C . ALA A 1 256 ? -46.440 6.961 -12.587 1.00 44.44 256 ALA A C 1
ATOM 2055 O O . ALA A 1 256 ? -46.685 8.160 -12.515 1.00 44.44 256 ALA A O 1
ATOM 2056 N N . VAL A 1 257 ? -45.690 6.441 -13.561 1.00 44.31 257 VAL A N 1
ATOM 2057 C CA . VAL A 1 257 ? -45.412 7.143 -14.821 1.00 44.31 257 VAL A CA 1
ATOM 2058 C C . VAL A 1 257 ? -45.963 6.279 -15.946 1.00 44.31 257 VAL A C 1
ATOM 2060 O O . VAL A 1 257 ? -45.520 5.158 -16.197 1.00 44.31 257 VAL A O 1
ATOM 2063 N N . LYS A 1 258 ? -47.033 6.784 -16.554 1.00 46.50 258 LYS A N 1
ATOM 2064 C CA . LYS A 1 258 ? -47.800 6.144 -17.616 1.00 46.50 258 LYS A CA 1
ATOM 2065 C C . LYS A 1 258 ? -47.105 6.435 -18.948 1.00 46.50 258 LYS A C 1
ATOM 2067 O O . LYS A 1 258 ? -47.480 7.374 -19.637 1.00 46.50 258 LYS A O 1
ATOM 2072 N N . GLU A 1 259 ? -46.089 5.650 -19.291 1.00 52.94 259 GLU A N 1
ATOM 2073 C CA . GLU A 1 259 ? -45.560 5.604 -20.658 1.00 52.94 259 GLU A CA 1
ATOM 2074 C C . GLU A 1 259 ? -46.217 4.458 -21.434 1.00 52.94 259 GLU A C 1
ATOM 2076 O O . GLU A 1 259 ? -46.265 3.310 -20.982 1.00 52.94 259 GLU A O 1
ATOM 2081 N N . GLU A 1 260 ? -46.764 4.801 -22.601 1.00 56.38 260 GLU A N 1
ATOM 2082 C CA . GLU A 1 260 ? -47.317 3.880 -23.591 1.00 56.38 260 GLU A CA 1
ATOM 2083 C C . GLU A 1 260 ? -46.292 2.803 -23.958 1.00 56.38 260 GLU A C 1
ATOM 2085 O O . GLU A 1 260 ? -45.360 3.020 -24.737 1.00 56.38 260 GLU A O 1
ATOM 2090 N N . LYS A 1 261 ? -46.488 1.600 -23.416 1.00 46.03 261 LYS A N 1
ATOM 2091 C CA . LYS A 1 261 ? -45.785 0.403 -23.865 1.00 46.03 261 LYS A CA 1
ATOM 2092 C C . LYS A 1 261 ? -46.295 0.032 -25.253 1.00 46.03 261 LYS A C 1
ATOM 2094 O O . LYS A 1 261 ? -47.320 -0.628 -25.388 1.00 46.03 261 LYS A O 1
ATOM 2099 N N . LYS A 1 262 ? -45.553 0.441 -26.281 1.00 63.81 262 LYS A N 1
ATOM 2100 C CA . LYS A 1 262 ? -45.602 -0.225 -27.584 1.00 63.81 262 LYS A CA 1
ATOM 2101 C C . LYS A 1 262 ? -45.180 -1.676 -27.369 1.00 63.81 262 LYS A C 1
ATOM 2103 O O . LYS A 1 262 ? -44.180 -1.935 -26.705 1.00 63.81 262 LYS A O 1
ATOM 2108 N N . GLU A 1 263 ? -45.976 -2.604 -27.875 1.00 63.75 263 GLU A N 1
ATOM 2109 C CA . GLU A 1 263 ? -45.718 -4.040 -27.831 1.00 63.75 263 GLU A CA 1
ATOM 2110 C C . GLU A 1 263 ? -44.440 -4.317 -28.643 1.00 63.75 263 GLU A C 1
ATOM 2112 O O . GLU A 1 263 ? -44.426 -4.221 -29.869 1.00 63.75 263 GLU A O 1
ATOM 2117 N N . ILE A 1 264 ? -43.316 -4.521 -27.950 1.00 56.50 264 ILE A N 1
ATOM 2118 C CA . ILE A 1 264 ? -42.024 -4.792 -28.584 1.00 56.50 264 ILE A CA 1
ATOM 2119 C C . ILE A 1 264 ? -41.988 -6.287 -28.886 1.00 56.50 264 ILE A C 1
ATOM 2121 O O . ILE A 1 264 ? -41.893 -7.111 -27.979 1.00 56.50 264 ILE A O 1
ATOM 2125 N N . ASP A 1 265 ? -42.069 -6.616 -30.171 1.00 70.75 265 ASP A N 1
ATOM 2126 C CA . ASP A 1 265 ? -41.831 -7.952 -30.706 1.00 70.75 265 ASP A CA 1
ATOM 2127 C C . ASP A 1 265 ? -40.396 -8.398 -30.359 1.00 70.75 265 ASP A C 1
ATOM 2129 O O . ASP A 1 265 ? -39.417 -7.997 -30.993 1.00 70.75 265 ASP A O 1
ATOM 2133 N N . LEU A 1 266 ? -40.278 -9.207 -29.300 1.00 76.25 266 LEU A N 1
ATOM 2134 C CA . LEU A 1 266 ? -39.021 -9.733 -28.747 1.00 76.25 266 LEU A CA 1
ATOM 2135 C C . LEU A 1 266 ? -38.274 -10.666 -29.716 1.00 76.25 266 LEU A C 1
ATOM 2137 O O . LEU A 1 266 ? -37.149 -11.068 -29.424 1.00 76.25 266 LEU A O 1
ATOM 2141 N N . SER A 1 267 ? -38.867 -11.014 -30.863 1.00 80.19 267 SER A N 1
ATOM 2142 C CA . SER A 1 267 ? -38.205 -11.832 -31.882 1.00 80.19 267 SER A CA 1
ATOM 2143 C C . SER A 1 267 ? -37.133 -11.071 -32.670 1.00 80.19 267 SER A C 1
ATOM 2145 O O . SER A 1 267 ? -36.334 -11.696 -33.372 1.00 80.19 267 SER A O 1
ATOM 2147 N N . LYS A 1 268 ? -37.069 -9.736 -32.549 1.00 76.19 268 LYS A N 1
ATOM 2148 C CA . LYS A 1 268 ? -36.087 -8.906 -33.256 1.00 76.19 268 LYS A CA 1
ATOM 2149 C C . LYS A 1 268 ? -35.159 -8.196 -32.269 1.00 76.19 268 LYS A C 1
ATOM 2151 O O . LYS A 1 268 ? -35.643 -7.491 -31.383 1.00 76.19 268 LYS A O 1
ATOM 2156 N N . PRO A 1 269 ? -33.827 -8.340 -32.413 1.00 77.75 269 PRO A N 1
ATOM 2157 C CA . PRO A 1 269 ? -32.893 -7.587 -31.591 1.00 77.75 269 PRO A CA 1
ATOM 2158 C C . PRO A 1 269 ? -33.116 -6.082 -31.807 1.00 77.75 269 PRO A C 1
ATOM 2160 O O . PRO A 1 269 ? -33.416 -5.665 -32.933 1.00 77.75 269 PRO A O 1
ATOM 2163 N N . PRO A 1 270 ? -32.989 -5.259 -30.752 1.00 77.88 270 PRO A N 1
ATOM 2164 C CA . PRO A 1 270 ? -33.210 -3.826 -30.858 1.00 77.88 270 PRO A CA 1
ATOM 2165 C C . PRO A 1 270 ? -32.273 -3.224 -31.916 1.00 77.88 270 PRO A C 1
ATOM 2167 O O . PRO A 1 270 ? -31.106 -3.623 -32.004 1.00 77.88 270 PRO A O 1
ATOM 2170 N N . PRO A 1 271 ? -32.759 -2.275 -32.735 1.00 82.19 271 PRO A N 1
ATOM 2171 C CA . PRO A 1 271 ? -31.927 -1.630 -33.736 1.00 82.19 271 PRO A CA 1
ATOM 2172 C C . PRO A 1 271 ? -30.755 -0.931 -33.047 1.00 82.19 271 PRO A C 1
ATOM 2174 O O . PRO A 1 271 ? -30.933 -0.203 -32.068 1.00 82.19 271 PRO A O 1
ATOM 2177 N N . LEU A 1 272 ? -29.546 -1.162 -33.563 1.00 81.62 272 LEU A N 1
ATOM 2178 C CA . LEU A 1 272 ? -28.355 -0.498 -33.050 1.00 81.62 272 LEU A CA 1
ATOM 2179 C C . LEU A 1 272 ? -28.511 1.025 -33.203 1.00 81.62 272 LEU A C 1
ATOM 2181 O O . LEU A 1 272 ? -28.989 1.490 -34.244 1.00 81.62 272 LEU A O 1
ATOM 2185 N N . PRO A 1 273 ? -28.110 1.817 -32.193 1.00 80.69 273 PRO A N 1
ATOM 2186 C CA . PRO A 1 273 ? -28.181 3.266 -32.276 1.00 80.69 273 PRO A CA 1
ATOM 2187 C C . PRO A 1 273 ? -27.333 3.776 -33.444 1.00 80.69 273 PRO A C 1
ATOM 2189 O O . PRO A 1 273 ? -26.269 3.233 -33.755 1.00 80.69 273 PRO A O 1
ATOM 2192 N N . ALA A 1 274 ? -27.805 4.842 -34.095 1.00 84.38 274 ALA A N 1
ATO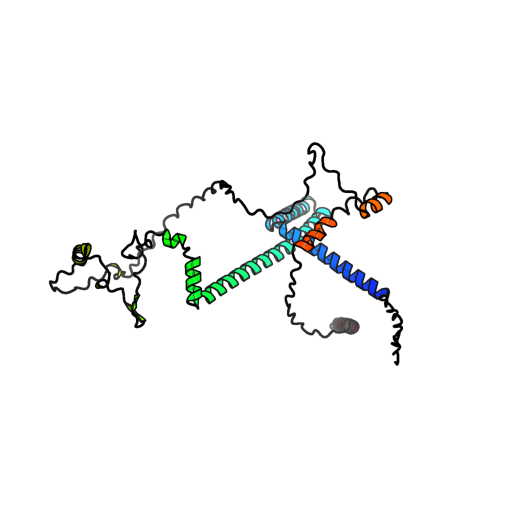M 2193 C CA . ALA A 1 274 ? -27.088 5.442 -35.210 1.00 84.38 274 ALA A CA 1
ATOM 2194 C C . ALA A 1 274 ? -25.665 5.865 -34.779 1.00 84.38 274 ALA A C 1
ATOM 2196 O O . ALA A 1 274 ? -25.496 6.438 -33.696 1.00 84.38 274 ALA A O 1
ATOM 2197 N N . PRO A 1 275 ? -24.633 5.621 -35.609 1.00 80.81 275 PRO A N 1
ATOM 2198 C CA . PRO A 1 275 ? -23.264 5.984 -35.273 1.00 80.81 275 PRO A CA 1
ATOM 2199 C C . PRO A 1 275 ? -23.147 7.498 -35.081 1.00 80.81 275 PRO A C 1
ATOM 2201 O O . PRO A 1 275 ? -23.678 8.297 -35.856 1.00 80.81 275 PRO A O 1
ATOM 2204 N N . SER A 1 276 ? -22.420 7.907 -34.044 1.00 79.25 276 SER A N 1
ATOM 2205 C CA . SER A 1 276 ? -22.247 9.319 -33.717 1.00 79.25 276 SER A CA 1
ATOM 2206 C C . SER A 1 276 ? -21.535 10.088 -34.843 1.00 79.25 276 SER A C 1
ATOM 2208 O O . SER A 1 276 ? -20.743 9.546 -35.623 1.00 79.25 276 SER A O 1
ATOM 2210 N N . LYS A 1 277 ? -21.778 11.406 -34.928 1.00 76.00 277 LYS A N 1
ATOM 2211 C CA . LYS A 1 277 ? -21.177 12.286 -35.954 1.00 76.00 277 LYS A CA 1
ATOM 2212 C C . LYS A 1 277 ? -19.639 12.232 -35.979 1.00 76.00 277 LYS A C 1
ATOM 2214 O O . LYS A 1 277 ? -19.040 12.556 -37.004 1.00 76.00 277 LYS A O 1
ATOM 2219 N N . SER A 1 278 ? -18.986 11.867 -34.877 1.00 66.38 278 SER A N 1
ATOM 2220 C CA . SER A 1 278 ? -17.534 11.661 -34.789 1.00 66.38 278 SER A CA 1
ATOM 2221 C C . SER A 1 278 ? -17.085 10.388 -35.513 1.00 66.38 278 SER A C 1
ATOM 2223 O O . SER A 1 278 ? -16.121 10.449 -36.279 1.00 66.38 278 SER A O 1
ATOM 2225 N N . VAL A 1 279 ? -17.815 9.277 -35.365 1.00 72.38 279 VAL A N 1
ATOM 2226 C CA . VAL A 1 279 ? -17.559 8.013 -36.083 1.00 72.38 279 VAL A CA 1
ATOM 2227 C C . VAL A 1 279 ? -17.719 8.206 -37.590 1.00 72.38 279 VAL A C 1
ATOM 2229 O O . VAL A 1 279 ? -16.843 7.813 -38.359 1.00 72.38 279 VAL A O 1
ATOM 2232 N N . LEU A 1 280 ? -18.760 8.925 -38.019 1.00 78.81 280 LEU A N 1
ATOM 2233 C CA . LEU A 1 280 ? -18.974 9.248 -39.436 1.00 78.81 280 LEU A CA 1
ATOM 2234 C C . LEU A 1 280 ? -17.830 10.093 -40.028 1.00 78.81 280 LEU A C 1
ATOM 2236 O O . LEU A 1 280 ? -17.409 9.873 -41.165 1.00 78.81 280 LEU A O 1
ATOM 2240 N N . ARG A 1 281 ? -17.262 11.032 -39.255 1.00 73.75 281 ARG A N 1
ATOM 2241 C CA . ARG A 1 281 ? -16.090 11.816 -39.691 1.00 73.75 281 ARG A CA 1
ATOM 2242 C C . ARG A 1 281 ? -14.812 10.981 -39.767 1.00 73.75 281 ARG A C 1
ATOM 2244 O O . ARG A 1 281 ? -13.989 11.238 -40.644 1.00 73.75 281 ARG A O 1
ATOM 2251 N N . ALA A 1 282 ? -14.632 10.017 -38.866 1.00 67.38 282 ALA A N 1
ATOM 2252 C CA . ALA A 1 282 ? -13.480 9.117 -38.871 1.00 67.38 282 ALA A CA 1
ATOM 2253 C C . ALA A 1 282 ? -13.541 8.131 -40.048 1.00 67.38 282 ALA A C 1
ATOM 2255 O O . ALA A 1 282 ? -12.552 7.983 -40.766 1.00 67.38 282 ALA A O 1
ATOM 2256 N N . ALA A 1 283 ? -14.717 7.554 -40.315 1.00 73.75 283 ALA A N 1
ATOM 2257 C CA . ALA A 1 283 ? -1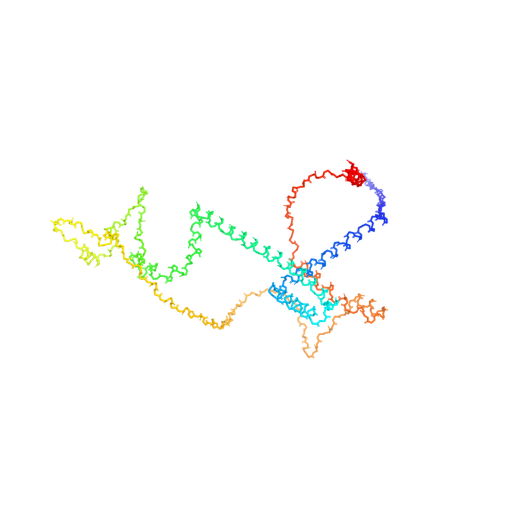4.953 6.662 -41.450 1.00 73.75 283 ALA A CA 1
ATOM 2258 C C . ALA A 1 283 ? -14.660 7.350 -42.795 1.00 73.75 283 ALA A C 1
ATOM 2260 O O . ALA A 1 283 ? -13.985 6.782 -43.653 1.00 73.75 283 ALA A O 1
ATOM 2261 N N . LYS A 1 284 ? -15.046 8.626 -42.943 1.00 78.50 284 LYS A N 1
ATOM 2262 C CA . LYS A 1 284 ? -14.755 9.424 -44.148 1.00 78.50 284 LYS A CA 1
ATOM 2263 C C . LYS A 1 284 ? -13.255 9.669 -44.382 1.00 78.50 284 LYS A C 1
ATOM 2265 O O . LYS A 1 284 ? -12.866 10.050 -45.479 1.00 78.50 284 LYS A O 1
ATOM 2270 N N . ARG A 1 285 ? -12.398 9.463 -43.373 1.00 70.25 285 ARG A N 1
ATOM 2271 C CA . ARG A 1 285 ? -10.945 9.700 -43.462 1.00 70.25 285 ARG A CA 1
ATOM 2272 C C . ARG A 1 285 ? -10.121 8.460 -43.827 1.00 70.25 285 ARG A C 1
ATOM 2274 O O . ARG A 1 285 ? -8.900 8.570 -43.853 1.00 70.25 285 ARG A O 1
ATOM 2281 N N . GLY A 1 286 ? -10.739 7.309 -44.115 1.00 61.81 286 GLY A N 1
ATOM 2282 C CA . GLY A 1 286 ? -10.071 6.149 -44.733 1.00 61.81 286 GLY A CA 1
ATOM 2283 C C . GLY A 1 286 ? -8.920 5.518 -43.932 1.00 61.81 286 GLY A C 1
ATOM 2284 O O . GLY A 1 286 ? -8.169 4.702 -44.466 1.00 61.81 286 GLY A O 1
ATOM 2285 N N . LYS A 1 287 ? -8.745 5.875 -42.654 1.00 63.41 287 LYS A N 1
ATOM 2286 C CA . LYS A 1 287 ? -7.664 5.347 -41.813 1.00 63.41 287 LYS A CA 1
ATOM 2287 C C . LYS A 1 287 ? -8.128 4.064 -41.132 1.00 63.41 287 LYS A C 1
ATOM 2289 O O . LYS A 1 287 ? -8.817 4.113 -40.120 1.00 63.41 287 LYS A O 1
ATOM 2294 N N . LYS A 1 288 ? -7.692 2.919 -41.664 1.00 62.16 288 LYS A N 1
ATOM 2295 C CA . LYS A 1 288 ? -8.021 1.569 -41.163 1.00 62.16 288 LYS A CA 1
ATOM 2296 C C . LYS A 1 288 ? -7.639 1.314 -39.688 1.00 62.16 288 LYS A C 1
ATOM 2298 O O . LYS A 1 288 ? -8.141 0.363 -39.108 1.00 62.16 288 LYS A O 1
ATOM 2303 N N . ASN A 1 289 ? -6.848 2.192 -39.057 1.00 56.53 289 ASN A N 1
ATOM 2304 C CA . ASN A 1 289 ? -6.372 2.029 -37.675 1.00 56.53 289 ASN A CA 1
ATOM 2305 C C . ASN A 1 289 ? -6.955 3.023 -36.647 1.00 56.53 289 ASN A C 1
ATOM 2307 O O . ASN A 1 289 ? -6.523 3.008 -35.501 1.00 56.53 289 ASN A O 1
ATOM 2311 N N . SER A 1 290 ? -7.919 3.888 -36.992 1.00 55.31 290 SER A N 1
ATOM 2312 C CA . SER A 1 290 ? -8.463 4.870 -36.026 1.00 55.31 290 SER A CA 1
ATOM 2313 C C . SER A 1 290 ? -9.618 4.352 -35.157 1.00 55.31 290 SER A C 1
ATOM 2315 O O . SER A 1 290 ? -10.220 5.136 -34.430 1.00 55.31 290 SER A O 1
ATOM 2317 N N . MET A 1 291 ? -9.975 3.068 -35.260 1.00 49.91 291 MET A N 1
ATOM 2318 C CA . MET A 1 291 ? -11.116 2.491 -34.533 1.00 49.91 291 MET A CA 1
ATOM 2319 C C . MET A 1 291 ? -10.818 2.198 -33.056 1.00 49.91 291 MET A C 1
ATOM 2321 O O . MET A 1 291 ? -11.746 2.163 -32.258 1.00 49.91 291 MET A O 1
ATOM 2325 N N . VAL A 1 292 ? -9.547 2.028 -32.681 1.00 54.62 292 VAL A N 1
ATOM 2326 C CA . VAL A 1 292 ? -9.171 1.590 -31.324 1.00 54.62 292 VAL A CA 1
ATOM 2327 C C . VAL A 1 292 ? -9.186 2.743 -30.307 1.00 54.62 292 VAL A C 1
ATOM 2329 O O . VAL A 1 292 ? -9.493 2.524 -29.142 1.00 54.62 292 VAL A O 1
ATOM 2332 N N . ASP A 1 293 ? -8.959 3.986 -30.741 1.00 49.00 293 ASP A N 1
ATOM 2333 C CA . ASP A 1 293 ? -8.829 5.134 -29.824 1.00 49.00 293 ASP A CA 1
ATOM 2334 C C . ASP A 1 293 ? -10.164 5.792 -29.424 1.00 49.00 293 ASP A C 1
ATOM 2336 O O . ASP A 1 293 ? -10.188 6.648 -28.542 1.00 49.00 293 ASP A O 1
ATOM 2340 N N . ILE A 1 294 ? -11.287 5.436 -30.059 1.00 53.81 294 ILE A N 1
ATOM 2341 C CA . ILE A 1 294 ? -12.579 6.108 -29.810 1.00 53.81 294 ILE A CA 1
ATOM 2342 C C . ILE A 1 294 ? -13.358 5.440 -28.666 1.00 53.81 294 ILE A C 1
ATOM 2344 O O . ILE A 1 294 ? -14.114 6.113 -27.971 1.00 53.81 294 ILE A O 1
ATOM 2348 N N . TRP A 1 295 ? -13.137 4.148 -28.410 1.00 51.31 295 TRP A N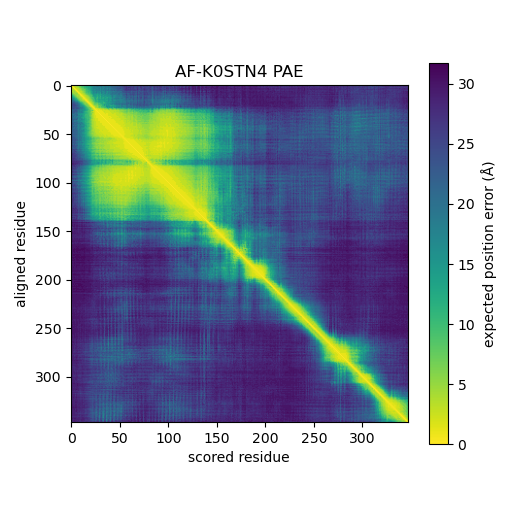 1
ATOM 2349 C CA . TRP A 1 295 ? -13.870 3.406 -27.375 1.00 51.31 295 TRP A CA 1
ATOM 2350 C C . TRP A 1 295 ? -13.434 3.716 -25.937 1.00 51.31 295 TRP A C 1
ATOM 2352 O O . TRP A 1 295 ? -14.189 3.444 -25.014 1.00 51.31 295 TRP A O 1
ATOM 2362 N N . ALA A 1 296 ? -12.278 4.349 -25.726 1.00 47.97 296 ALA A N 1
ATOM 2363 C CA . ALA A 1 296 ? -11.825 4.713 -24.381 1.00 47.97 296 ALA A CA 1
ATOM 2364 C C . ALA A 1 296 ? -12.370 6.066 -23.878 1.00 47.97 296 ALA A C 1
ATOM 2366 O O . ALA A 1 296 ? -12.233 6.377 -22.703 1.00 47.97 296 ALA A O 1
ATOM 2367 N N . SER A 1 297 ? -12.974 6.900 -24.737 1.00 50.53 297 SER A N 1
ATOM 2368 C CA . SER A 1 297 ? -13.256 8.301 -24.373 1.00 50.53 297 SER A CA 1
ATOM 2369 C C . SER A 1 297 ? -14.667 8.570 -23.843 1.00 50.53 297 SER A C 1
ATOM 2371 O O . SER A 1 297 ? -14.880 9.651 -23.294 1.00 50.53 297 SER A O 1
ATOM 2373 N N . GLN A 1 298 ? -15.634 7.670 -24.037 1.00 54.91 298 GLN A N 1
ATOM 2374 C CA . GLN A 1 298 ? -17.022 7.935 -23.633 1.00 54.91 298 GLN A CA 1
ATOM 2375 C C . GLN A 1 298 ? -17.327 7.389 -22.229 1.00 54.91 298 GLN A C 1
ATOM 2377 O O . GLN A 1 298 ? -17.932 8.103 -21.434 1.00 54.91 298 GLN A O 1
ATOM 2382 N N . ASP A 1 299 ? -16.833 6.191 -21.897 1.00 51.75 299 ASP A N 1
ATOM 2383 C CA . ASP A 1 299 ? -17.108 5.552 -20.601 1.00 51.75 299 ASP A CA 1
ATOM 2384 C C . ASP A 1 299 ? -16.250 6.121 -19.456 1.00 51.75 299 ASP A C 1
ATOM 2386 O O . ASP A 1 299 ? -16.738 6.257 -18.334 1.00 51.75 299 ASP A O 1
ATOM 2390 N N . GLU A 1 300 ? -15.011 6.561 -19.721 1.00 53.91 300 GLU A N 1
ATOM 2391 C CA . GLU A 1 300 ? -14.169 7.191 -18.685 1.00 53.91 300 GLU A CA 1
ATOM 2392 C C . GLU A 1 300 ? -14.686 8.578 -18.255 1.00 53.91 300 GLU A C 1
ATOM 2394 O O . GLU A 1 300 ? -14.504 8.974 -17.105 1.00 53.91 300 GLU A O 1
ATOM 2399 N N . LEU A 1 301 ? -15.385 9.308 -19.132 1.00 56.59 301 LEU A N 1
ATOM 2400 C CA . LEU A 1 301 ? -15.862 10.666 -18.831 1.00 56.59 301 LEU A CA 1
ATOM 2401 C C . LEU A 1 301 ? -17.144 10.664 -17.978 1.00 56.59 301 LEU A C 1
ATOM 2403 O O . LEU A 1 301 ? -17.358 11.578 -17.185 1.00 56.59 301 LEU A O 1
ATOM 2407 N N . VAL A 1 302 ? -17.964 9.613 -18.088 1.00 59.44 302 VAL A N 1
ATOM 2408 C CA . VAL A 1 302 ? -19.152 9.412 -17.238 1.00 59.44 302 VAL A CA 1
ATOM 2409 C C . VAL A 1 302 ? -18.750 8.926 -15.840 1.00 59.44 302 VAL A C 1
ATOM 2411 O O . VAL A 1 302 ? -19.374 9.318 -14.854 1.00 59.44 302 VAL A O 1
ATOM 2414 N N . TYR A 1 303 ? -17.668 8.149 -15.720 1.00 56.22 303 TYR A N 1
ATOM 2415 C CA . TYR A 1 303 ? -17.176 7.678 -14.421 1.00 56.22 303 TYR A CA 1
ATOM 2416 C C . TYR A 1 303 ? -16.557 8.807 -13.577 1.00 56.22 303 TYR A C 1
ATOM 2418 O O . TYR A 1 303 ? -16.827 8.886 -12.379 1.00 56.22 303 TYR A O 1
ATOM 2426 N N . GLU A 1 304 ? -15.813 9.746 -14.180 1.00 57.78 304 GLU A N 1
ATOM 2427 C CA . GLU A 1 304 ? -15.310 10.919 -13.438 1.00 57.78 304 GLU A CA 1
ATOM 2428 C C . GLU A 1 304 ? -16.432 11.867 -12.986 1.00 57.78 304 GLU A C 1
ATOM 2430 O O . GLU A 1 304 ? -16.312 12.508 -11.941 1.00 57.78 304 GLU A O 1
ATOM 2435 N N . GLN A 1 305 ? -17.554 11.917 -13.710 1.00 58.88 305 GLN A N 1
ATOM 2436 C CA . GLN A 1 305 ? -18.703 12.737 -13.322 1.00 58.88 305 GLN A CA 1
ATOM 2437 C C . GLN A 1 305 ? -19.562 12.081 -12.225 1.00 58.88 305 GLN A C 1
ATOM 2439 O O . GLN A 1 305 ? -20.179 12.790 -11.432 1.00 58.88 305 GLN A O 1
ATOM 2444 N N . ALA A 1 306 ? -19.571 10.745 -12.140 1.00 54.81 306 ALA A N 1
ATOM 2445 C CA . ALA A 1 306 ? -20.343 9.990 -11.151 1.00 54.81 306 ALA A CA 1
ATOM 2446 C C . ALA A 1 306 ? -19.612 9.764 -9.812 1.00 54.81 306 ALA A C 1
ATOM 2448 O O . ALA A 1 306 ? -20.271 9.576 -8.793 1.00 54.81 306 ALA A O 1
ATOM 2449 N N . VAL A 1 307 ? -18.271 9.776 -9.789 1.00 53.00 307 VAL A N 1
ATOM 2450 C CA . VAL A 1 307 ? -17.491 9.329 -8.613 1.00 53.00 307 VAL A CA 1
ATOM 2451 C C . VAL A 1 307 ? -16.965 10.458 -7.720 1.00 53.00 307 VAL A C 1
ATOM 2453 O O . VAL A 1 307 ? -16.508 10.180 -6.614 1.00 53.00 307 VAL A O 1
ATOM 2456 N N . GLY A 1 308 ? -17.096 11.738 -8.078 1.00 43.88 308 GLY A N 1
ATOM 2457 C CA . GLY A 1 308 ? -16.826 12.768 -7.070 1.00 43.88 308 GLY A CA 1
ATOM 2458 C C . GLY A 1 308 ? -16.554 14.166 -7.578 1.00 43.88 308 GLY A C 1
ATOM 2459 O O . GLY A 1 308 ? -15.425 14.641 -7.513 1.00 43.88 308 GLY A O 1
ATOM 2460 N N . GLY A 1 309 ? -17.624 14.889 -7.904 1.00 43.44 309 GLY A N 1
ATOM 2461 C CA . GLY A 1 309 ? -17.671 16.351 -7.791 1.00 43.44 309 GLY A CA 1
ATOM 2462 C C . GLY A 1 309 ? -17.794 16.822 -6.333 1.00 43.44 309 GLY A C 1
ATOM 2463 O O . GLY A 1 309 ? -18.528 17.763 -6.052 1.00 43.44 309 GLY A O 1
ATOM 2464 N N . GLY A 1 310 ? -17.127 16.140 -5.398 1.00 41.75 310 GLY A N 1
ATOM 2465 C CA . GLY A 1 310 ? -17.003 16.568 -4.012 1.00 41.75 310 GLY A CA 1
ATOM 2466 C C . GLY A 1 310 ? -15.795 17.482 -3.892 1.00 41.75 310 GLY A C 1
ATOM 2467 O O . GLY A 1 310 ? -14.660 17.013 -3.936 1.00 41.75 310 GLY A O 1
ATOM 2468 N N . SER A 1 311 ? -16.055 18.781 -3.773 1.00 47.44 311 SER A N 1
ATOM 2469 C CA . SER A 1 311 ? -15.086 19.789 -3.349 1.00 47.44 311 SER A CA 1
ATOM 2470 C C . SER A 1 311 ? -14.317 19.293 -2.121 1.00 47.44 311 SER A C 1
ATOM 2472 O O . SER A 1 311 ? -14.836 19.282 -1.008 1.00 47.44 311 SER A O 1
ATOM 2474 N N . MET A 1 312 ? -13.080 18.849 -2.333 1.00 45.19 312 MET A N 1
ATOM 2475 C CA . MET A 1 312 ? -12.094 18.672 -1.275 1.00 45.19 312 MET A CA 1
ATOM 2476 C C . MET A 1 312 ? -11.112 19.841 -1.379 1.00 45.19 312 MET A C 1
ATOM 2478 O O . MET A 1 312 ? -9.934 19.681 -1.695 1.00 45.19 312 MET A O 1
ATOM 2482 N N . GLU A 1 313 ? -11.618 21.051 -1.131 1.00 43.69 313 GLU A N 1
ATOM 2483 C CA . GLU A 1 313 ? -10.799 22.164 -0.646 1.00 43.69 313 GLU A CA 1
ATOM 2484 C C . GLU A 1 313 ? -10.342 21.834 0.782 1.00 43.69 313 GLU A C 1
ATOM 2486 O O . GLU A 1 313 ? -10.789 22.397 1.775 1.00 43.69 313 GLU A O 1
ATOM 2491 N N . GLY A 1 314 ? -9.450 20.850 0.887 1.00 39.62 314 GLY A N 1
ATOM 2492 C CA . GLY A 1 314 ? -8.591 20.700 2.045 1.00 39.62 314 GLY A CA 1
ATOM 2493 C C . GLY A 1 314 ? -7.536 21.789 1.959 1.00 39.62 314 GLY A C 1
ATOM 2494 O O . GLY A 1 314 ? -6.637 21.712 1.121 1.00 39.62 314 GLY A O 1
ATOM 2495 N N . ILE A 1 315 ? -7.685 22.807 2.803 1.00 44.50 315 ILE A N 1
ATOM 2496 C CA . ILE A 1 315 ? -6.676 23.816 3.116 1.00 44.50 315 ILE A CA 1
ATOM 2497 C C . ILE A 1 315 ? -5.401 23.068 3.512 1.00 44.50 315 ILE A C 1
ATOM 2499 O O . ILE A 1 315 ? -5.238 22.598 4.633 1.00 44.50 315 ILE A O 1
ATOM 2503 N N . PHE A 1 316 ? -4.515 22.889 2.540 1.00 39.38 316 PHE A N 1
ATOM 2504 C CA . PHE A 1 316 ? -3.165 22.423 2.775 1.00 39.38 316 PHE A CA 1
ATOM 2505 C C . PHE A 1 316 ? -2.376 23.677 3.147 1.00 39.38 316 PHE A C 1
ATOM 2507 O O . PHE A 1 316 ? -1.910 24.403 2.266 1.00 39.38 316 PHE A O 1
ATOM 2514 N N . GLU A 1 317 ? -2.290 23.972 4.446 1.00 44.03 317 GLU A N 1
ATOM 2515 C CA . GLU A 1 317 ? -1.304 24.905 4.992 1.00 44.03 317 GLU A CA 1
ATOM 2516 C C . GLU A 1 317 ? 0.090 24.352 4.679 1.00 44.03 317 GLU A C 1
ATOM 2518 O O . GLU A 1 317 ? 0.721 23.627 5.442 1.00 44.03 317 GLU A O 1
ATOM 2523 N N . GLN A 1 318 ? 0.563 24.659 3.475 1.00 45.72 318 GLN A N 1
ATOM 2524 C CA . GLN A 1 318 ? 1.980 24.690 3.187 1.00 45.72 318 GLN A CA 1
ATOM 2525 C C . GLN A 1 318 ? 2.528 25.888 3.954 1.00 45.72 318 GLN A C 1
ATOM 2527 O O . GLN A 1 318 ? 2.398 27.028 3.505 1.00 45.72 318 GLN A O 1
ATOM 2532 N N . GLU A 1 319 ? 3.164 25.625 5.096 1.00 46.34 319 GLU A N 1
ATOM 2533 C CA . GLU A 1 319 ? 4.227 26.484 5.605 1.00 46.34 319 GLU A CA 1
ATOM 2534 C C . GLU A 1 319 ? 5.285 26.592 4.504 1.00 46.34 319 GLU A C 1
ATOM 2536 O O . GLU A 1 319 ? 6.215 25.795 4.374 1.00 46.34 319 GLU A O 1
ATOM 2541 N N . ALA A 1 320 ? 5.072 27.561 3.620 1.00 47.25 320 ALA A N 1
ATOM 2542 C CA . ALA A 1 320 ? 6.028 27.979 2.632 1.00 47.25 320 ALA A CA 1
ATOM 2543 C C . ALA A 1 320 ? 7.187 28.601 3.403 1.00 47.25 320 ALA A C 1
ATOM 2545 O O . ALA A 1 320 ? 7.144 29.772 3.791 1.00 47.25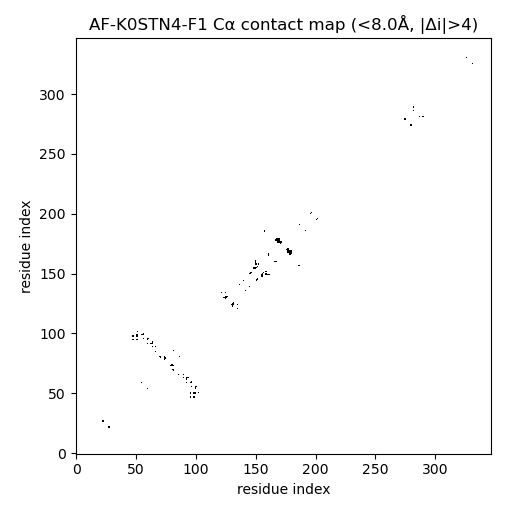 320 ALA A O 1
ATOM 2546 N N . THR A 1 321 ? 8.241 27.818 3.612 1.00 45.75 321 THR A N 1
ATOM 2547 C CA . THR A 1 321 ? 9.565 28.380 3.827 1.00 45.75 321 THR A CA 1
ATOM 2548 C C . THR A 1 321 ? 9.796 29.365 2.683 1.00 45.75 321 THR A C 1
ATOM 2550 O O . THR A 1 321 ? 9.868 28.995 1.509 1.00 45.75 321 THR A O 1
ATOM 2553 N N . LYS A 1 322 ? 9.799 30.662 3.012 1.00 50.00 322 LYS A N 1
ATOM 2554 C CA . LYS A 1 322 ? 10.176 31.748 2.104 1.00 50.00 322 LYS A CA 1
ATOM 2555 C C . LYS A 1 322 ? 11.657 31.576 1.772 1.00 50.00 322 LYS A C 1
ATOM 2557 O O . LYS A 1 322 ? 12.507 32.287 2.292 1.00 50.00 322 LYS A O 1
ATOM 2562 N N . GLU A 1 323 ? 11.982 30.610 0.924 1.00 59.22 323 GLU A N 1
ATOM 2563 C CA . GLU A 1 323 ? 13.259 30.616 0.235 1.00 59.22 323 GLU A CA 1
ATOM 2564 C C . GLU A 1 323 ? 13.220 31.806 -0.719 1.00 59.22 323 GLU A C 1
ATOM 2566 O O . GLU A 1 323 ? 12.490 31.811 -1.716 1.00 59.22 323 GLU A O 1
ATOM 2571 N N . GLU A 1 324 ? 13.961 32.857 -0.363 1.00 68.25 324 GLU A N 1
ATOM 2572 C CA . GLU A 1 324 ? 14.169 34.017 -1.216 1.00 68.25 324 GLU A CA 1
ATOM 2573 C C . GLU A 1 324 ? 14.489 33.535 -2.629 1.00 68.25 324 GLU A C 1
ATOM 2575 O O . GLU A 1 324 ? 15.416 32.752 -2.860 1.00 68.25 324 GLU A O 1
ATOM 2580 N N . HIS A 1 325 ? 13.683 33.974 -3.594 1.00 74.25 325 HIS A N 1
ATOM 2581 C CA . HIS A 1 325 ? 13.867 33.600 -4.982 1.00 74.25 325 HIS A CA 1
ATOM 2582 C C . HIS A 1 325 ? 15.165 34.223 -5.500 1.00 74.25 325 HIS A C 1
ATOM 2584 O O . HIS A 1 325 ? 15.175 35.319 -6.053 1.00 74.25 325 HIS A O 1
ATOM 2590 N N . ILE A 1 326 ? 16.281 33.516 -5.323 1.00 79.56 326 ILE A N 1
ATOM 2591 C CA . ILE A 1 326 ? 17.573 33.934 -5.849 1.00 79.56 326 ILE A CA 1
ATOM 2592 C C . ILE A 1 326 ? 17.510 33.776 -7.375 1.00 79.56 326 ILE A C 1
ATOM 2594 O O . ILE A 1 326 ? 17.404 32.635 -7.858 1.00 79.56 326 ILE A O 1
ATOM 2598 N N . PRO A 1 327 ? 17.579 34.880 -8.147 1.00 79.50 327 PRO A N 1
ATOM 2599 C CA . PRO A 1 327 ? 17.481 34.830 -9.595 1.00 79.50 327 PRO A CA 1
ATOM 2600 C C . PRO A 1 327 ? 18.636 34.018 -10.185 1.00 79.50 327 PRO A C 1
ATOM 2602 O O . PRO A 1 327 ? 19.756 33.995 -9.668 1.00 79.50 327 PRO A O 1
ATOM 2605 N N . ARG A 1 328 ? 18.343 33.320 -11.286 1.00 77.75 328 ARG A N 1
ATOM 2606 C CA . ARG A 1 328 ? 19.179 32.247 -11.850 1.00 77.75 328 ARG A CA 1
ATOM 2607 C C . ARG A 1 328 ? 20.639 32.662 -12.096 1.00 77.75 328 ARG A C 1
ATOM 2609 O O . ARG A 1 328 ? 21.542 31.885 -11.810 1.00 77.75 328 ARG A O 1
ATOM 2616 N N . TRP A 1 329 ? 20.866 33.910 -12.510 1.00 82.06 329 TRP A N 1
ATOM 2617 C CA . TRP A 1 329 ? 22.203 34.466 -12.751 1.00 82.06 329 TRP A CA 1
ATOM 2618 C C . TRP A 1 329 ? 23.075 34.547 -11.486 1.00 82.06 329 TRP A C 1
ATOM 2620 O O . TRP A 1 329 ? 24.295 34.412 -11.559 1.00 82.06 329 TRP A O 1
ATOM 2630 N N . LYS A 1 330 ? 22.464 34.709 -10.306 1.00 81.31 330 LYS A N 1
ATOM 2631 C CA . LYS A 1 330 ? 23.177 34.783 -9.024 1.00 81.31 330 LYS A CA 1
ATOM 2632 C C . LYS A 1 330 ? 23.632 33.389 -8.554 1.00 81.31 330 LYS A C 1
ATOM 2634 O O . LYS A 1 330 ? 24.714 33.269 -7.985 1.00 81.31 330 LYS A O 1
ATOM 2639 N N . ARG A 1 331 ? 22.878 32.322 -8.877 1.00 80.44 331 ARG A N 1
ATOM 2640 C CA . ARG A 1 331 ? 23.285 30.922 -8.609 1.00 80.44 331 ARG A CA 1
ATOM 2641 C C . ARG A 1 331 ? 24.479 30.483 -9.448 1.00 80.44 331 ARG A C 1
ATOM 2643 O O . ARG A 1 331 ? 25.371 29.821 -8.925 1.00 80.44 331 ARG A O 1
ATOM 2650 N N . ASP A 1 332 ? 24.511 30.862 -10.722 1.00 79.00 332 ASP A N 1
ATOM 2651 C CA . ASP A 1 332 ? 25.605 30.466 -11.614 1.00 79.00 332 ASP A CA 1
ATOM 2652 C C . ASP A 1 332 ? 26.926 31.161 -11.233 1.00 79.00 332 ASP A C 1
ATOM 2654 O O . ASP A 1 332 ? 27.999 30.566 -11.346 1.00 79.00 332 ASP A O 1
ATOM 2658 N N . ARG A 1 333 ? 26.856 32.375 -10.664 1.00 76.88 333 ARG A N 1
ATOM 2659 C CA . ARG A 1 333 ? 28.025 33.088 -10.124 1.00 76.88 333 ARG A CA 1
ATOM 2660 C C . ARG A 1 333 ? 28.591 32.425 -8.860 1.00 76.88 333 ARG A C 1
ATOM 2662 O O . ARG A 1 333 ? 29.805 32.284 -8.756 1.00 76.88 333 ARG A O 1
ATOM 2669 N N . MET A 1 334 ? 27.732 31.951 -7.951 1.00 76.94 334 MET A N 1
ATOM 2670 C CA . MET A 1 334 ? 28.154 31.227 -6.737 1.00 76.94 334 MET A CA 1
ATOM 2671 C C . MET A 1 334 ? 28.786 29.858 -7.027 1.00 76.94 334 MET A C 1
ATOM 2673 O O . MET A 1 334 ? 29.640 29.396 -6.274 1.00 76.94 334 MET A O 1
ATOM 2677 N N . LYS A 1 335 ? 28.390 29.195 -8.120 1.00 74.44 335 LYS A N 1
ATOM 2678 C CA . LYS A 1 335 ? 29.032 27.941 -8.541 1.00 74.44 335 LYS A CA 1
ATOM 2679 C C . LYS A 1 335 ? 30.439 28.175 -9.091 1.00 74.44 335 LYS A C 1
ATOM 2681 O O . LYS A 1 335 ? 31.344 27.430 -8.736 1.00 74.44 335 LYS A O 1
ATOM 2686 N N . LYS A 1 336 ? 30.647 29.241 -9.872 1.00 69.88 336 LYS A N 1
ATOM 2687 C CA . LYS A 1 336 ? 31.982 29.599 -10.383 1.00 69.88 336 LYS A CA 1
ATOM 2688 C C . LYS A 1 336 ? 32.961 30.002 -9.277 1.00 69.88 336 LYS A C 1
ATOM 2690 O O . LYS A 1 336 ? 34.127 29.639 -9.359 1.00 69.88 336 LYS A O 1
ATOM 2695 N N . SER A 1 337 ? 32.504 30.683 -8.223 1.00 63.72 337 SER A N 1
ATOM 2696 C CA . SER A 1 337 ? 33.388 31.054 -7.107 1.00 63.72 337 SER A CA 1
ATOM 2697 C C . SER A 1 337 ? 33.817 29.864 -6.246 1.00 63.72 337 SER A C 1
ATOM 2699 O O . SER A 1 337 ? 34.893 29.911 -5.669 1.00 63.72 337 SER A O 1
ATOM 2701 N N . LYS A 1 338 ? 33.016 28.792 -6.165 1.00 66.44 338 LYS A N 1
ATOM 2702 C CA . LYS A 1 338 ? 33.412 27.563 -5.455 1.00 66.44 338 LYS A CA 1
ATOM 2703 C C . LYS A 1 338 ? 34.410 26.711 -6.237 1.00 66.44 338 LYS A C 1
ATOM 2705 O O . LYS A 1 338 ? 35.208 26.026 -5.614 1.00 66.44 338 LYS A O 1
ATOM 2710 N N . GLN A 1 339 ? 34.388 26.774 -7.568 1.00 63.22 339 GLN A N 1
ATOM 2711 C CA . GLN A 1 339 ? 35.340 26.040 -8.401 1.00 63.22 339 GLN A CA 1
ATOM 2712 C C . GLN A 1 339 ? 36.766 26.614 -8.274 1.00 63.22 339 GLN A C 1
ATOM 2714 O O . GLN A 1 339 ? 37.714 25.855 -8.147 1.00 63.22 339 GLN A O 1
ATOM 2719 N N . ASN A 1 340 ? 36.911 27.943 -8.186 1.00 56.50 340 ASN A N 1
ATOM 2720 C CA . ASN A 1 340 ? 38.224 28.607 -8.098 1.00 56.50 340 ASN A CA 1
ATOM 2721 C C . ASN A 1 340 ? 38.939 28.483 -6.736 1.00 56.50 340 ASN A C 1
ATOM 2723 O O . ASN A 1 340 ? 40.090 28.896 -6.622 1.00 56.50 340 ASN A O 1
ATOM 2727 N N . VAL A 1 341 ? 38.275 27.964 -5.698 1.00 57.06 341 VAL A N 1
ATOM 2728 C CA . VAL A 1 341 ? 38.892 27.779 -4.369 1.00 57.06 341 VAL A CA 1
ATOM 2729 C C . VAL A 1 341 ? 39.584 26.417 -4.255 1.00 57.06 341 VAL A C 1
ATOM 2731 O O . VAL A 1 341 ? 40.461 26.257 -3.417 1.00 57.06 341 VAL A O 1
ATOM 2734 N N . VAL A 1 342 ? 39.244 25.453 -5.114 1.00 58.22 342 VAL A N 1
ATOM 2735 C CA . VAL A 1 342 ? 39.846 24.110 -5.079 1.00 58.22 342 VAL A CA 1
ATOM 2736 C C . VAL A 1 342 ? 41.195 24.065 -5.815 1.00 58.22 342 VAL A C 1
ATOM 2738 O O . VAL A 1 342 ? 42.043 23.267 -5.446 1.00 58.22 342 VAL A O 1
ATOM 2741 N N . ASP A 1 343 ? 41.444 24.974 -6.764 1.00 56.19 343 ASP A N 1
ATOM 2742 C CA . ASP A 1 343 ? 42.668 24.966 -7.588 1.00 56.19 343 ASP A CA 1
ATOM 2743 C C . ASP A 1 343 ? 43.854 25.773 -7.013 1.00 56.19 343 ASP A C 1
ATOM 2745 O O . ASP A 1 343 ? 44.911 25.815 -7.630 1.00 56.19 343 ASP A O 1
ATOM 2749 N N . ASN A 1 344 ? 43.721 26.411 -5.843 1.00 55.53 344 ASN A N 1
ATOM 2750 C CA . ASN A 1 344 ? 44.809 27.197 -5.221 1.00 55.53 344 ASN A CA 1
ATOM 2751 C C . ASN A 1 344 ? 45.295 26.616 -3.877 1.00 55.53 344 ASN A C 1
ATOM 2753 O O . ASN A 1 344 ? 45.890 27.335 -3.077 1.00 55.53 3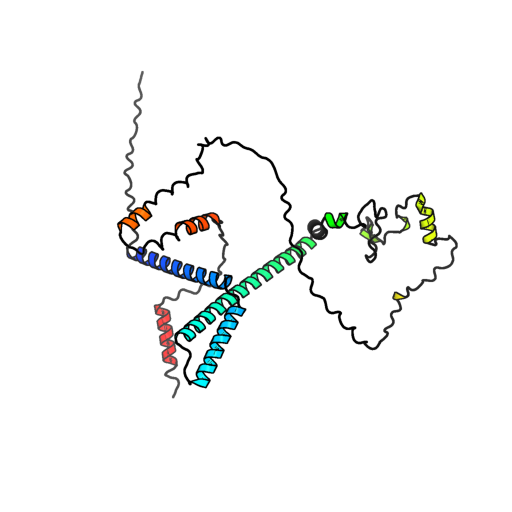44 ASN A O 1
ATOM 2757 N N . GLY A 1 345 ? 44.985 25.347 -3.596 1.00 54.34 345 GLY A N 1
ATOM 2758 C CA . GLY A 1 345 ? 45.247 24.697 -2.307 1.00 54.34 345 GLY A CA 1
ATOM 2759 C C . GLY A 1 345 ? 46.467 23.776 -2.242 1.00 54.34 345 GLY A C 1
ATOM 2760 O O . GLY A 1 345 ? 46.653 23.167 -1.197 1.00 54.34 345 GLY A O 1
ATOM 2761 N N . ASP A 1 346 ? 47.270 23.673 -3.304 1.00 52.69 346 ASP A N 1
ATOM 2762 C CA . ASP A 1 346 ? 48.515 22.892 -3.320 1.00 52.69 346 ASP A CA 1
ATOM 2763 C C . ASP A 1 346 ? 49.690 23.792 -3.735 1.00 52.69 346 ASP A C 1
ATOM 2765 O O . ASP A 1 346 ? 50.007 23.913 -4.921 1.00 52.69 346 ASP A O 1
ATOM 2769 N N . VAL A 1 347 ? 50.316 24.436 -2.743 1.00 53.50 347 VAL A N 1
ATOM 2770 C CA . VAL A 1 347 ? 51.730 24.859 -2.753 1.00 53.50 347 VAL A CA 1
ATOM 2771 C C . VAL A 1 347 ? 52.310 24.626 -1.368 1.00 53.50 347 VAL A C 1
ATOM 2773 O O . VAL A 1 347 ? 51.676 25.091 -0.391 1.00 53.50 347 VAL A O 1
#

Foldseek 3Di:
DDDDDDDDPPPPPDPPPPPPPPPPPVVVVVVVVVVVVVVVVVVVVVVLVVLLVPDDLVNLVVVLVVLVVVQVVCCVPPVDGDDPVSVVVNVVSVVSNVSNVVVVVVVVVVVVVVVVVVVVLLVVLVVDPNSVVVVCCVVCPPCNCCVPLLNPCVSNVQSDDDPPDDQQFDQDPVRDRDRPPVVPRPDPPVCVVVVVVVVPPPVDDDDPPPPPDPVVPPDPPPDPDDDDDPDPPPDDDDDDDDDDDDDDDDDDDDDDDDDDDDPDPPVDDPDDDDDDPVVVVVVVVPDPPPPPPPVVPPVVVVCVVPPDPDDPPPPPPPPPPCPPPDDPVNVVVVVVVVVVVVVPPDD